Protein AF-A0AAE0QS68-F1 (afdb_monomer_lite)

Secondary structure (DSSP, 8-state):
-HHHHHHHHHHHHHHHHHHHHHHHHHHHHHHHHHHHHHHHHHHHHHHHHHHHHHHHHS---S-S-HHHHHHHHHHHHHHHHHHHHHHHHHHHHHHHHS--STHHHHHHHHHHHHHHHHHHHHHHHHHHTHHHHHHHHHHHHHHHHHHHHTTS-SSSHHHHHHHHHHHHHHHHHHHHHHHHHHHHHHHHHHHHHHHHT-

Radius of gyration: 25.8 Å; chains: 1; bounding box: 70×29×84 Å

Organism: NCBI:txid175788

Structure (mmCIF, N/CA/C/O backbone):
data_AF-A0AAE0QS68-F1
#
_entry.id   AF-A0AAE0QS68-F1
#
loop_
_atom_site.group_PDB
_atom_site.id
_atom_site.type_symbol
_atom_site.label_atom_id
_atom_site.label_alt_id
_atom_site.label_comp_id
_atom_site.label_asym_id
_atom_site.label_entity_id
_atom_site.label_seq_id
_atom_site.pdbx_PDB_ins_code
_atom_site.Cartn_x
_atom_site.Cartn_y
_atom_site.Cartn_z
_atom_site.occupancy
_atom_site.B_iso_or_equiv
_atom_site.auth_seq_id
_atom_site.auth_comp_id
_atom_site.auth_asym_id
_atom_site.auth_atom_id
_atom_site.pdbx_PDB_model_num
ATOM 1 N N . MET A 1 1 ? -39.893 -8.303 49.101 1.00 53.44 1 MET A N 1
ATOM 2 C CA . MET A 1 1 ? -40.057 -7.449 47.901 1.00 53.44 1 MET A CA 1
ATOM 3 C C . MET A 1 1 ? -38.966 -6.387 47.754 1.00 53.44 1 MET A C 1
ATOM 5 O O . MET A 1 1 ? -38.268 -6.449 46.762 1.00 53.44 1 MET A O 1
ATOM 9 N N . ARG A 1 2 ? -38.732 -5.448 48.690 1.00 53.72 2 ARG A N 1
ATOM 10 C CA . ARG A 1 2 ? -37.699 -4.389 48.508 1.00 53.72 2 ARG A CA 1
ATOM 11 C C . ARG A 1 2 ? -36.238 -4.895 48.447 1.00 53.72 2 ARG A C 1
ATOM 13 O O . ARG A 1 2 ? -35.428 -4.285 47.765 1.00 53.72 2 ARG A O 1
ATOM 20 N N . PHE A 1 3 ? -35.930 -6.023 49.094 1.00 50.00 3 PHE A N 1
ATOM 21 C CA . PHE A 1 3 ? -34.602 -6.661 49.048 1.00 50.00 3 PHE A CA 1
ATOM 22 C C . PHE A 1 3 ? -34.268 -7.312 47.691 1.00 50.00 3 PHE A C 1
ATOM 24 O O . PHE A 1 3 ? -33.126 -7.246 47.253 1.00 50.00 3 PHE A O 1
ATOM 31 N N . GLU A 1 4 ? -35.262 -7.880 46.997 1.00 51.59 4 GLU A N 1
ATOM 32 C CA . GLU A 1 4 ? -35.089 -8.455 45.650 1.00 51.59 4 GLU A CA 1
ATOM 33 C C . GLU A 1 4 ? -34.729 -7.385 44.614 1.00 51.59 4 GLU A C 1
ATOM 35 O O . GLU A 1 4 ? -33.859 -7.603 43.778 1.00 51.59 4 GLU A O 1
ATOM 40 N N . TRP A 1 5 ? -35.345 -6.202 44.705 1.00 45.91 5 TRP A N 1
ATOM 41 C CA . TRP A 1 5 ? -35.051 -5.082 43.807 1.00 45.91 5 TRP A CA 1
ATOM 42 C C . TRP A 1 5 ? -33.633 -4.536 43.983 1.00 45.91 5 TRP A C 1
ATOM 44 O O . TRP A 1 5 ? -32.992 -4.223 42.989 1.00 45.91 5 TRP A O 1
ATOM 54 N N . TYR A 1 6 ? -33.123 -4.472 45.217 1.00 41.75 6 TYR A N 1
ATOM 55 C CA . TYR A 1 6 ? -31.752 -4.023 45.475 1.00 41.75 6 TYR A CA 1
ATOM 56 C C . TYR A 1 6 ? -30.732 -5.001 44.875 1.00 41.75 6 TYR A C 1
ATOM 58 O O . TYR A 1 6 ? -29.820 -4.582 44.178 1.00 41.75 6 TYR A O 1
ATOM 66 N N . PHE A 1 7 ? -30.951 -6.308 45.056 1.00 52.72 7 PHE A N 1
ATOM 67 C CA . PHE A 1 7 ? -30.079 -7.365 44.531 1.00 52.72 7 PHE A CA 1
ATOM 68 C C . PHE A 1 7 ? -30.091 -7.450 42.989 1.00 52.72 7 PHE A C 1
ATOM 70 O O . PHE A 1 7 ? -29.058 -7.685 42.359 1.00 52.72 7 PHE A O 1
ATOM 77 N N . ILE A 1 8 ? -31.246 -7.215 42.356 1.00 59.56 8 ILE A N 1
ATOM 78 C CA . ILE A 1 8 ? -31.374 -7.136 40.889 1.00 59.56 8 ILE A CA 1
ATOM 79 C C . ILE A 1 8 ? -30.645 -5.908 40.324 1.00 59.56 8 ILE A C 1
ATOM 81 O O . ILE A 1 8 ? -30.087 -5.988 39.232 1.00 59.56 8 ILE A O 1
ATOM 85 N N . ASP A 1 9 ? -30.633 -4.787 41.047 1.00 59.75 9 ASP A N 1
ATOM 86 C CA . ASP A 1 9 ? -29.947 -3.563 40.619 1.00 59.75 9 ASP A CA 1
ATOM 87 C C . ASP A 1 9 ? -28.420 -3.717 40.716 1.00 59.75 9 ASP A C 1
ATOM 89 O O . ASP A 1 9 ? -27.713 -3.467 39.739 1.00 59.75 9 ASP A O 1
ATOM 93 N N . THR A 1 10 ? -27.920 -4.282 41.826 1.00 59.78 10 THR A N 1
ATOM 94 C CA . THR A 1 10 ? -26.480 -4.540 42.022 1.00 59.78 10 THR A CA 1
ATOM 95 C C . THR A 1 10 ? -25.932 -5.512 40.973 1.00 59.78 10 THR A C 1
ATOM 97 O O . THR A 1 10 ? -24.908 -5.246 40.355 1.00 59.78 10 THR A O 1
ATOM 100 N N . THR A 1 11 ? -26.664 -6.591 40.669 1.00 61.84 11 THR A N 1
ATOM 101 C CA . THR A 1 11 ? -26.266 -7.559 39.624 1.00 61.84 11 THR A CA 1
ATOM 102 C C . THR A 1 11 ? -26.364 -7.003 38.198 1.00 61.84 11 THR A C 1
ATOM 104 O O . THR A 1 11 ? -25.727 -7.526 37.278 1.00 61.84 11 THR A O 1
ATOM 107 N N . LYS A 1 12 ? -27.151 -5.943 37.971 1.00 57.41 12 LYS A N 1
ATOM 108 C CA . LYS A 1 12 ? -27.206 -5.228 36.686 1.00 57.41 12 LYS A CA 1
ATOM 109 C C . LYS A 1 12 ? -26.020 -4.287 36.508 1.00 57.41 12 LYS A C 1
ATOM 111 O O . LYS A 1 12 ? -25.494 -4.218 35.399 1.00 57.41 12 LYS A O 1
ATOM 116 N N . GLU A 1 13 ? -25.620 -3.576 37.560 1.00 60.44 13 GLU A N 1
ATOM 117 C CA . GLU A 1 13 ? -24.428 -2.720 37.542 1.00 60.44 13 GLU A CA 1
ATOM 118 C C . GLU A 1 13 ? -23.144 -3.539 37.418 1.00 60.44 13 GLU A C 1
ATOM 120 O O . GLU A 1 13 ? -22.295 -3.206 36.598 1.00 60.44 13 GLU A O 1
ATOM 125 N N . GLU A 1 14 ? -23.037 -4.659 38.132 1.00 59.94 14 GLU A N 1
ATOM 126 C CA . GLU A 1 14 ? -21.859 -5.534 38.103 1.00 59.94 14 GLU A CA 1
ATOM 127 C C . GLU A 1 14 ? -21.675 -6.195 36.724 1.00 59.94 14 GLU A C 1
ATOM 129 O O . GLU A 1 14 ? -20.578 -6.181 36.172 1.00 59.94 14 GLU A O 1
ATOM 134 N N . ARG A 1 15 ? -22.767 -6.638 36.075 1.00 56.44 15 ARG A N 1
ATOM 135 C CA . ARG A 1 15 ? -22.719 -7.113 34.676 1.00 56.44 15 ARG A CA 1
ATOM 136 C C . ARG A 1 15 ? -22.404 -6.017 33.659 1.00 56.44 15 ARG A C 1
ATOM 138 O O . ARG A 1 15 ? -21.799 -6.320 32.634 1.00 56.44 15 ARG A O 1
ATOM 145 N N . ARG A 1 16 ? -22.820 -4.770 33.907 1.00 57.75 16 ARG A N 1
ATOM 146 C CA . ARG A 1 16 ? -22.491 -3.629 33.039 1.00 57.75 16 ARG A CA 1
ATOM 147 C C . ARG A 1 16 ? -21.012 -3.253 33.181 1.00 57.75 16 ARG A C 1
ATOM 149 O O . ARG A 1 16 ? -20.350 -3.071 32.171 1.00 57.75 16 ARG A O 1
ATOM 156 N N . ALA A 1 17 ? -20.475 -3.256 34.399 1.00 56.19 17 ALA A N 1
ATOM 157 C CA . ALA A 1 17 ? -19.055 -3.030 34.663 1.00 56.19 17 ALA A CA 1
ATOM 158 C C . ALA A 1 17 ? -18.161 -4.145 34.091 1.00 56.19 17 ALA A C 1
ATOM 160 O O . ALA A 1 17 ? -17.094 -3.858 33.556 1.00 56.19 17 ALA A O 1
ATOM 161 N N . GLU A 1 18 ? -18.600 -5.407 34.143 1.00 55.69 18 GLU A N 1
ATOM 162 C CA . GLU A 1 18 ? -17.881 -6.533 33.533 1.00 55.69 18 GLU A CA 1
ATOM 163 C C . GLU A 1 18 ? -17.912 -6.464 31.994 1.00 55.69 18 GLU A C 1
ATOM 165 O O . GLU A 1 18 ? -16.883 -6.681 31.352 1.00 55.69 18 GLU A O 1
ATOM 170 N N . SER A 1 19 ? -19.047 -6.074 31.388 1.00 53.75 19 SER A N 1
ATOM 171 C CA . SER A 1 19 ? -19.125 -5.836 29.938 1.00 53.75 19 SER A CA 1
ATOM 172 C C . SER A 1 19 ? -18.324 -4.615 29.488 1.00 53.75 19 SER A C 1
ATOM 174 O O . SER A 1 19 ? -17.712 -4.653 28.422 1.00 53.75 19 SER A O 1
ATOM 176 N N . ASP A 1 20 ? -18.291 -3.557 30.301 1.00 56.28 20 ASP A N 1
ATOM 177 C CA . ASP A 1 20 ? -17.542 -2.333 30.016 1.00 56.28 20 ASP A CA 1
ATOM 178 C C . ASP A 1 20 ? -16.030 -2.579 30.155 1.00 56.28 20 ASP A C 1
ATOM 180 O O . ASP A 1 20 ? -15.285 -2.253 29.235 1.00 56.28 20 ASP A O 1
ATOM 184 N N . MET A 1 21 ? -15.565 -3.277 31.202 1.00 56.22 21 MET A N 1
ATOM 185 C CA . MET A 1 21 ? -14.153 -3.678 31.336 1.00 56.22 21 MET A CA 1
ATOM 186 C C . MET A 1 21 ? -13.693 -4.616 30.215 1.00 56.22 21 MET A C 1
ATOM 188 O O . MET A 1 21 ? -12.588 -4.458 29.694 1.00 56.22 21 MET A O 1
ATOM 192 N N . ALA A 1 22 ? -14.514 -5.601 29.833 1.00 55.66 22 ALA A N 1
ATOM 193 C CA . ALA A 1 22 ? -14.180 -6.521 28.747 1.00 55.66 22 ALA A CA 1
ATOM 194 C C . ALA A 1 22 ? -14.118 -5.797 27.391 1.00 55.66 22 ALA A C 1
ATOM 196 O O . ALA A 1 22 ? -13.219 -6.055 26.588 1.00 55.66 22 ALA A O 1
ATOM 197 N N . SER A 1 23 ? -15.034 -4.852 27.159 1.00 57.31 23 SER A N 1
ATOM 198 C CA . SER A 1 23 ? -15.061 -4.005 25.965 1.00 57.31 23 SER A CA 1
ATOM 199 C C . SER A 1 23 ? -13.860 -3.055 25.912 1.00 57.31 23 SER A C 1
ATOM 201 O O . SER A 1 23 ? -13.187 -2.981 24.885 1.00 57.31 23 SER A O 1
ATOM 203 N N . GLU A 1 24 ? -13.505 -2.403 27.023 1.00 60.66 24 GLU A N 1
ATOM 204 C CA . GLU A 1 24 ? -12.342 -1.510 27.112 1.00 60.66 24 GLU A CA 1
ATOM 205 C C . GLU A 1 24 ? -11.011 -2.251 26.934 1.00 60.66 24 GLU A C 1
ATOM 207 O O . GLU A 1 24 ? -10.101 -1.740 26.271 1.00 60.66 24 GLU A O 1
ATOM 212 N N . CYS A 1 25 ? -10.902 -3.477 27.456 1.00 57.94 25 CYS A N 1
ATOM 213 C CA . CYS A 1 25 ? -9.724 -4.317 27.259 1.00 57.94 25 CYS A CA 1
ATOM 214 C C . CYS A 1 25 ? -9.593 -4.753 25.789 1.00 57.94 25 CYS A C 1
ATOM 216 O O . CYS A 1 25 ? -8.523 -4.614 25.194 1.00 57.94 25 CYS A O 1
ATOM 218 N N . CYS A 1 26 ? -10.692 -5.186 25.162 1.00 61.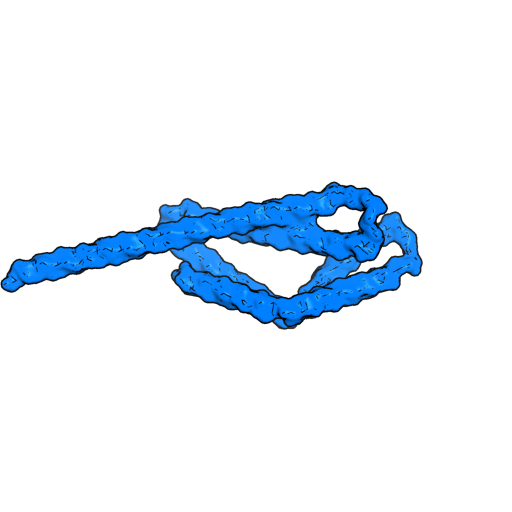38 26 CYS A N 1
ATOM 219 C CA . CYS A 1 26 ? -10.714 -5.603 23.756 1.00 61.38 26 CYS A CA 1
ATOM 220 C C . CYS A 1 26 ? -10.412 -4.434 22.793 1.00 61.38 26 CYS A C 1
ATOM 222 O O . CYS A 1 26 ? -9.614 -4.567 21.858 1.00 61.38 26 CYS A O 1
ATOM 224 N N . LEU A 1 27 ? -10.965 -3.249 23.068 1.00 63.47 27 LEU A N 1
ATOM 225 C CA . LEU A 1 27 ? -10.687 -2.015 22.326 1.00 63.47 27 LEU A CA 1
ATOM 226 C C . LEU A 1 27 ? -9.236 -1.546 22.487 1.00 63.47 27 LEU A C 1
ATOM 228 O O . LEU A 1 27 ? -8.634 -1.095 21.512 1.00 63.47 27 LEU A O 1
ATOM 232 N N . SER A 1 28 ? -8.653 -1.659 23.683 1.00 67.19 28 SER A N 1
ATOM 233 C CA . SER A 1 28 ? -7.245 -1.307 23.920 1.00 67.19 28 SER A CA 1
ATOM 234 C C . SER A 1 28 ? -6.280 -2.241 23.195 1.00 67.19 28 SER A C 1
ATOM 236 O O . SER A 1 28 ? -5.340 -1.767 22.554 1.00 67.19 28 SER A O 1
ATOM 238 N N . VAL A 1 29 ? -6.528 -3.554 23.231 1.00 70.44 29 VAL A N 1
ATOM 239 C CA . VAL A 1 29 ? -5.699 -4.543 22.522 1.00 70.44 29 VAL A CA 1
ATOM 240 C C . VAL A 1 29 ? -5.737 -4.294 21.014 1.00 70.44 29 VAL A C 1
ATOM 242 O O . VAL A 1 29 ? -4.689 -4.262 20.371 1.00 70.44 29 VAL A O 1
ATOM 245 N N . THR A 1 30 ? -6.920 -4.030 20.459 1.00 68.06 30 THR A N 1
ATOM 246 C CA . THR A 1 30 ? -7.100 -3.779 19.021 1.00 68.06 30 THR A CA 1
ATOM 247 C C . THR A 1 30 ? -6.382 -2.505 18.567 1.00 68.06 30 THR A C 1
ATOM 249 O O . THR A 1 30 ? -5.657 -2.523 17.570 1.00 68.06 30 THR A O 1
ATOM 252 N N . LYS A 1 31 ? -6.486 -1.410 19.336 1.00 68.25 31 LYS A N 1
ATOM 253 C CA . LYS A 1 31 ? -5.756 -0.155 19.072 1.00 68.25 31 LYS A CA 1
ATOM 254 C C . LYS A 1 31 ? -4.242 -0.351 19.094 1.00 68.25 31 LYS A C 1
ATOM 256 O O . LYS A 1 31 ? -3.544 0.157 18.218 1.00 68.25 31 LYS A O 1
ATOM 261 N N . TYR A 1 32 ? -3.737 -1.095 20.077 1.00 72.25 32 TYR A N 1
ATOM 262 C CA . TYR A 1 32 ? -2.307 -1.366 20.202 1.00 72.25 32 TYR A CA 1
ATOM 263 C C . TYR A 1 32 ? -1.792 -2.239 19.051 1.00 72.25 32 TYR A C 1
ATOM 265 O O . TYR A 1 32 ? -0.738 -1.959 18.482 1.00 72.25 32 TYR A O 1
ATOM 273 N N . PHE A 1 33 ? -2.564 -3.253 18.654 1.00 74.88 33 PHE A N 1
ATOM 274 C CA . PHE A 1 33 ? -2.226 -4.134 17.538 1.00 74.88 33 PHE A CA 1
ATOM 275 C C . PHE A 1 33 ? -2.186 -3.379 16.200 1.00 74.88 33 PHE A C 1
ATOM 277 O O . PHE A 1 33 ? -1.242 -3.540 15.430 1.00 74.88 33 PHE A O 1
ATOM 284 N N . LEU A 1 34 ? -3.152 -2.488 15.956 1.00 71.25 34 LEU A N 1
ATOM 285 C CA . LEU A 1 34 ? -3.176 -1.588 14.796 1.00 71.25 34 LEU A CA 1
ATOM 286 C C . LEU A 1 34 ? -1.990 -0.630 14.758 1.00 71.25 34 LEU A C 1
ATOM 288 O O . LEU A 1 34 ? -1.394 -0.427 13.701 1.00 71.25 34 LEU A O 1
ATOM 292 N N . PHE A 1 35 ? -1.646 -0.034 15.901 1.00 77.25 35 PHE A N 1
ATOM 293 C CA . PHE A 1 35 ? -0.485 0.843 16.003 1.00 77.25 35 PHE A CA 1
ATOM 294 C C . PHE A 1 35 ? 0.807 0.087 15.683 1.00 77.25 35 PHE A C 1
ATOM 296 O O . PHE A 1 35 ? 1.600 0.553 14.866 1.00 77.25 35 PHE A O 1
ATOM 303 N N . LEU A 1 36 ? 0.988 -1.103 16.264 1.00 81.62 36 LEU A N 1
ATOM 304 C CA . LEU A 1 36 ? 2.144 -1.962 16.016 1.00 81.62 36 LEU A CA 1
ATOM 305 C C . LEU A 1 36 ? 2.233 -2.380 14.542 1.00 81.62 36 LEU A C 1
ATOM 307 O O . LEU A 1 36 ? 3.297 -2.281 13.936 1.00 81.62 36 LEU A O 1
ATOM 311 N N . PHE A 1 37 ? 1.122 -2.813 13.948 1.00 78.62 37 PHE A N 1
ATOM 312 C CA . PHE A 1 37 ? 1.067 -3.223 12.547 1.00 78.62 37 PHE A CA 1
ATOM 313 C C . PHE A 1 37 ? 1.427 -2.056 11.621 1.00 78.62 37 PHE A C 1
ATOM 315 O O . PHE A 1 37 ? 2.344 -2.183 10.812 1.00 78.62 37 PHE A O 1
ATOM 322 N N . ASN A 1 38 ? 0.809 -0.883 11.802 1.00 81.88 38 ASN A N 1
ATOM 323 C CA . ASN A 1 38 ? 1.134 0.319 11.026 1.00 81.88 38 ASN A CA 1
ATOM 324 C C . ASN A 1 38 ? 2.593 0.771 11.208 1.00 81.88 38 ASN A C 1
ATOM 326 O O . ASN A 1 38 ? 3.215 1.217 10.244 1.00 81.88 38 ASN A O 1
ATOM 330 N N . LEU A 1 39 ? 3.167 0.615 12.407 1.00 85.69 39 LEU A N 1
ATOM 331 C CA . LEU A 1 39 ? 4.584 0.881 12.664 1.00 85.69 39 LEU A CA 1
ATOM 332 C C . LEU A 1 39 ? 5.490 -0.085 11.883 1.00 85.69 39 LEU A C 1
ATOM 334 O O . LEU A 1 39 ? 6.484 0.343 11.299 1.00 85.69 39 LEU A O 1
ATOM 338 N N . ILE A 1 40 ? 5.140 -1.373 11.823 1.00 89.44 40 ILE A N 1
ATOM 339 C CA . ILE A 1 40 ? 5.875 -2.368 11.030 1.00 89.44 40 ILE A CA 1
ATOM 340 C C . ILE A 1 40 ? 5.803 -2.024 9.536 1.00 89.44 40 ILE A C 1
ATOM 342 O O . ILE A 1 40 ? 6.839 -2.045 8.874 1.00 89.44 40 ILE A O 1
ATOM 346 N N . PHE A 1 41 ? 4.635 -1.641 9.003 1.00 86.38 41 PHE A N 1
ATOM 347 C CA . PHE A 1 41 ? 4.519 -1.187 7.606 1.00 86.38 41 PHE A CA 1
ATOM 348 C C . PHE A 1 41 ? 5.334 0.066 7.330 1.00 86.38 41 PHE A C 1
ATOM 350 O O . PHE A 1 41 ? 5.968 0.160 6.283 1.00 86.38 41 PHE A O 1
ATOM 357 N N . PHE A 1 42 ? 5.367 1.009 8.268 1.00 91.25 42 PHE A N 1
ATOM 358 C CA . PHE A 1 42 ? 6.200 2.197 8.149 1.00 91.25 42 PHE A CA 1
ATOM 359 C C . PHE A 1 42 ? 7.693 1.837 8.063 1.00 91.25 42 PHE A C 1
ATOM 361 O O . PHE A 1 42 ? 8.389 2.311 7.164 1.00 91.25 42 PHE A O 1
ATOM 368 N N . LEU A 1 43 ? 8.177 0.947 8.938 1.00 93.81 43 LEU A N 1
ATOM 369 C CA . LEU A 1 43 ? 9.563 0.464 8.913 1.00 93.81 43 LEU A CA 1
ATOM 370 C C . LEU A 1 43 ? 9.881 -0.328 7.638 1.00 93.81 43 LEU A C 1
ATOM 372 O O . LEU A 1 43 ? 10.943 -0.132 7.048 1.00 93.81 43 LEU A O 1
ATOM 376 N N . LEU A 1 44 ? 8.958 -1.178 7.179 1.00 93.38 44 LEU A N 1
ATOM 377 C CA . LEU A 1 44 ? 9.077 -1.890 5.904 1.00 93.38 44 LEU A CA 1
ATOM 378 C C . LEU A 1 44 ? 9.131 -0.917 4.724 1.00 93.38 44 LEU A C 1
ATOM 380 O O . LEU A 1 44 ? 9.981 -1.071 3.855 1.00 93.38 44 LEU A O 1
ATOM 384 N N . GLY A 1 45 ? 8.280 0.109 4.703 1.00 93.19 45 GLY A N 1
ATOM 385 C CA . GLY A 1 45 ? 8.297 1.156 3.683 1.00 93.19 45 GLY A CA 1
ATOM 386 C C . GLY A 1 45 ? 9.635 1.894 3.645 1.00 93.19 45 GLY A C 1
ATOM 387 O O . GLY A 1 45 ? 10.200 2.083 2.568 1.00 93.19 45 GLY A O 1
ATOM 388 N N . LEU A 1 46 ? 10.189 2.227 4.815 1.00 94.75 46 LEU A N 1
ATOM 389 C CA . LEU A 1 46 ? 11.504 2.858 4.936 1.00 94.75 46 LEU A CA 1
ATOM 390 C C . LEU A 1 46 ? 12.623 1.939 4.423 1.00 94.75 46 LEU A C 1
ATOM 392 O O . LEU A 1 46 ? 13.506 2.393 3.698 1.00 94.75 46 LEU A O 1
ATOM 396 N N . PHE A 1 47 ? 12.562 0.646 4.750 1.00 94.94 47 PHE A N 1
ATOM 397 C CA . PHE A 1 47 ? 13.510 -0.354 4.264 1.00 94.94 47 PHE A CA 1
ATOM 398 C C . PHE A 1 47 ? 13.430 -0.530 2.742 1.00 94.94 47 PHE A C 1
ATOM 400 O O . PHE A 1 47 ? 14.460 -0.496 2.076 1.00 94.94 47 PHE A O 1
ATOM 407 N N . LEU A 1 48 ? 12.227 -0.657 2.173 1.00 93.50 48 LEU A N 1
ATOM 408 C CA . LEU A 1 48 ? 12.017 -0.798 0.727 1.00 93.50 48 LEU A CA 1
ATOM 409 C C . LEU A 1 48 ? 12.472 0.444 -0.042 1.00 93.50 48 LEU A C 1
ATOM 411 O O . LEU A 1 48 ? 13.130 0.318 -1.072 1.00 93.50 48 LEU A O 1
ATOM 415 N N . LEU A 1 49 ? 12.168 1.639 0.470 1.00 93.12 49 LEU A N 1
ATOM 416 C CA . LEU A 1 49 ? 12.610 2.898 -0.123 1.00 93.12 49 LEU A CA 1
ATOM 417 C C . LEU A 1 49 ? 14.133 3.034 -0.034 1.00 93.12 49 LEU A C 1
ATOM 419 O O . LEU A 1 49 ? 14.775 3.349 -1.033 1.00 93.12 49 LEU A O 1
ATOM 423 N N . GLY A 1 50 ? 14.723 2.735 1.125 1.00 92.69 50 GLY A N 1
ATOM 424 C CA . GLY A 1 50 ? 16.171 2.738 1.320 1.00 92.69 50 GLY A CA 1
ATOM 425 C C . GLY A 1 50 ? 16.886 1.744 0.406 1.00 92.69 50 GLY A C 1
ATOM 426 O O . GLY A 1 50 ? 17.873 2.102 -0.230 1.00 92.69 50 GLY A O 1
ATOM 427 N N . PHE A 1 51 ? 16.359 0.527 0.269 1.00 90.00 51 PHE A N 1
ATOM 428 C CA . PHE A 1 51 ? 16.905 -0.500 -0.618 1.00 90.00 51 PHE A CA 1
ATOM 429 C C . PHE A 1 51 ? 16.732 -0.139 -2.101 1.00 90.00 51 PHE A C 1
ATOM 431 O O . PHE A 1 51 ? 17.659 -0.302 -2.891 1.00 90.00 51 PHE A O 1
ATOM 438 N N . GLY A 1 52 ? 15.582 0.421 -2.484 1.00 88.31 52 GLY A N 1
ATOM 439 C CA . GLY A 1 52 ? 15.336 0.914 -3.840 1.00 88.31 52 GLY A CA 1
ATOM 440 C C . GLY A 1 52 ? 16.273 2.062 -4.227 1.00 88.31 52 GLY A C 1
ATOM 441 O O . GLY A 1 52 ? 16.851 2.051 -5.315 1.00 88.31 52 GLY A O 1
ATOM 442 N N . LEU A 1 53 ? 16.497 3.017 -3.317 1.00 89.25 53 LEU A N 1
ATOM 443 C CA . LEU A 1 53 ? 17.488 4.078 -3.502 1.00 89.25 53 LEU A CA 1
ATOM 444 C C . LEU A 1 53 ? 18.913 3.522 -3.521 1.00 89.25 53 LEU A C 1
ATOM 446 O O . LEU A 1 53 ? 19.703 3.950 -4.354 1.00 89.25 53 LEU A O 1
ATOM 450 N N . TRP A 1 54 ? 19.241 2.548 -2.667 1.00 87.94 54 TRP A N 1
ATOM 451 C CA . TRP A 1 54 ? 20.550 1.894 -2.667 1.00 87.94 54 TRP A CA 1
ATOM 452 C C . TRP A 1 54 ? 20.860 1.259 -4.021 1.00 87.94 54 TRP A C 1
ATOM 454 O O . TRP A 1 54 ? 21.941 1.480 -4.551 1.00 87.94 54 TRP A O 1
ATOM 464 N N . ILE A 1 55 ? 19.911 0.539 -4.627 1.00 82.44 55 ILE A N 1
ATOM 465 C CA . ILE A 1 55 ? 20.086 -0.039 -5.970 1.00 82.44 55 ILE A CA 1
ATOM 466 C C . ILE A 1 55 ? 20.289 1.055 -7.025 1.00 82.44 55 ILE A C 1
ATOM 468 O O . ILE A 1 55 ? 21.063 0.867 -7.958 1.00 82.44 55 ILE A O 1
ATOM 472 N N . ARG A 1 56 ? 19.614 2.201 -6.882 1.00 75.56 56 ARG A N 1
ATOM 473 C CA . ARG A 1 56 ? 19.707 3.314 -7.835 1.00 75.56 56 ARG A CA 1
ATOM 474 C C . ARG A 1 56 ? 21.011 4.108 -7.717 1.00 75.56 56 ARG A C 1
ATOM 476 O O . ARG A 1 56 ? 21.521 4.568 -8.732 1.00 75.56 56 ARG A O 1
ATOM 483 N N . TYR A 1 57 ? 21.516 4.294 -6.499 1.00 75.25 57 TYR A N 1
ATOM 484 C CA . TYR A 1 57 ? 22.755 5.026 -6.210 1.00 75.25 57 TYR A CA 1
ATOM 485 C C . TYR A 1 57 ? 23.999 4.148 -6.225 1.00 75.25 57 TYR A C 1
ATOM 487 O O . TYR A 1 57 ?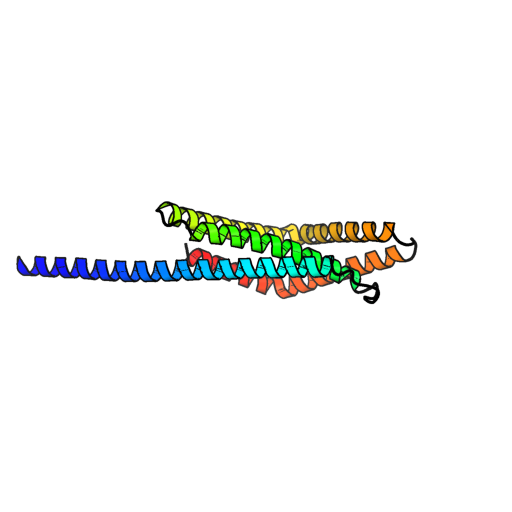 25.101 4.665 -6.396 1.00 75.25 57 TYR A O 1
ATOM 495 N N . SER A 1 58 ? 23.844 2.838 -6.033 1.00 76.25 58 SER A N 1
ATOM 496 C CA . SER A 1 58 ? 24.901 1.888 -6.325 1.00 76.25 58 SER A CA 1
ATOM 497 C C . SER A 1 58 ? 25.120 1.970 -7.824 1.00 76.25 58 SER A C 1
ATOM 499 O O . SER A 1 58 ? 24.366 1.395 -8.608 1.00 76.25 58 SER A O 1
ATOM 501 N N . GLU A 1 59 ? 26.127 2.751 -8.219 1.00 57.22 59 GLU A N 1
ATOM 502 C CA . GLU A 1 59 ? 26.693 2.678 -9.552 1.00 57.22 59 GLU A CA 1
ATOM 503 C C . GLU A 1 59 ? 27.043 1.213 -9.761 1.00 57.22 59 GLU A C 1
ATOM 505 O O . GLU A 1 59 ? 28.029 0.700 -9.228 1.00 57.22 59 GLU A O 1
ATOM 510 N N . THR A 1 60 ? 26.159 0.501 -10.452 1.00 54.94 60 THR A N 1
ATOM 511 C CA . THR A 1 60 ? 26.366 -0.882 -10.838 1.00 54.94 60 THR A CA 1
ATOM 512 C C . THR A 1 60 ? 27.415 -0.832 -11.928 1.00 54.94 60 THR A C 1
ATOM 514 O O . THR A 1 60 ? 27.140 -0.851 -13.125 1.00 54.94 60 THR A O 1
ATOM 517 N N . GLY A 1 61 ? 28.653 -0.692 -11.462 1.00 48.47 61 GLY A N 1
ATOM 518 C CA . GLY A 1 61 ? 29.855 -0.832 -12.232 1.00 48.47 61 GLY A CA 1
ATOM 519 C C . GLY A 1 61 ? 29.778 -2.144 -12.993 1.00 48.47 61 GLY A C 1
ATOM 520 O O . GLY A 1 61 ? 29.840 -3.231 -12.427 1.00 48.47 61 GLY A O 1
ATOM 521 N N . PHE A 1 62 ? 29.646 -1.996 -14.303 1.00 44.56 62 PHE A N 1
ATOM 522 C CA . PHE A 1 62 ? 30.403 -2.735 -15.301 1.00 44.56 62 PHE A CA 1
ATOM 523 C C . PHE A 1 62 ? 30.130 -4.239 -15.500 1.00 44.56 62 PHE A C 1
ATOM 525 O O . PHE A 1 62 ? 30.559 -4.757 -16.525 1.00 44.56 62 PHE A O 1
ATOM 532 N N . LEU A 1 63 ? 29.415 -4.955 -14.620 1.00 48.06 63 LEU A N 1
ATOM 533 C CA . LEU A 1 63 ? 29.306 -6.429 -14.705 1.00 48.06 63 LEU A CA 1
ATOM 534 C C . LEU A 1 63 ? 27.891 -7.003 -14.873 1.00 48.06 63 LEU A C 1
ATOM 536 O O . LEU A 1 63 ? 27.734 -8.221 -14.964 1.00 48.06 63 LEU A O 1
ATOM 540 N N . ILE A 1 64 ? 26.853 -6.171 -14.959 1.00 52.69 64 ILE A N 1
ATOM 541 C CA . ILE A 1 64 ? 25.513 -6.661 -15.298 1.00 52.69 64 ILE A CA 1
ATOM 542 C C . ILE A 1 64 ? 25.390 -6.632 -16.819 1.00 52.69 64 ILE A C 1
ATOM 544 O O . ILE A 1 64 ? 25.284 -5.568 -17.423 1.00 52.69 64 ILE A O 1
ATOM 548 N N . SER A 1 65 ? 25.439 -7.815 -17.437 1.00 52.12 65 SER A N 1
ATOM 549 C CA . SER A 1 65 ? 25.187 -7.992 -18.872 1.00 52.12 65 SER A CA 1
ATOM 550 C C . SER A 1 65 ? 23.955 -7.185 -19.294 1.00 52.12 65 SER A C 1
ATOM 552 O O . SER A 1 65 ? 22.944 -7.214 -18.590 1.00 52.12 65 SER A O 1
ATOM 554 N N . ALA A 1 66 ? 24.013 -6.503 -20.444 1.00 53.84 66 ALA A N 1
ATOM 555 C CA . ALA A 1 66 ? 22.962 -5.606 -20.956 1.00 53.84 66 ALA A CA 1
ATOM 556 C C . ALA A 1 66 ? 21.536 -6.206 -20.929 1.00 53.84 66 ALA A C 1
ATOM 558 O O . ALA A 1 66 ? 20.541 -5.486 -20.878 1.00 53.84 66 ALA A O 1
ATOM 559 N N . HIS A 1 67 ? 21.428 -7.536 -20.896 1.00 52.47 67 HIS A N 1
ATOM 560 C CA . HIS A 1 67 ? 20.167 -8.254 -20.783 1.00 52.47 67 HIS A CA 1
ATOM 561 C C . HIS A 1 67 ? 19.457 -8.107 -19.418 1.00 52.47 67 HIS A C 1
ATOM 563 O O . HIS A 1 67 ? 18.229 -8.144 -19.375 1.00 52.47 67 HIS A O 1
ATOM 569 N N . LEU A 1 68 ? 20.196 -7.908 -18.318 1.00 58.47 68 LEU A N 1
ATOM 570 C CA . LEU A 1 68 ? 19.662 -7.901 -16.945 1.00 58.47 68 LEU A CA 1
ATOM 571 C C . LEU A 1 68 ? 19.579 -6.496 -16.313 1.00 58.47 68 LEU A C 1
ATOM 573 O O . LEU A 1 68 ? 18.948 -6.326 -15.274 1.00 58.47 68 LEU A O 1
ATOM 577 N N . TYR A 1 69 ? 20.179 -5.481 -16.940 1.00 61.66 69 TYR A N 1
ATOM 578 C CA . TYR A 1 69 ? 20.204 -4.108 -16.419 1.00 61.66 69 TYR A CA 1
ATOM 579 C C . TYR A 1 69 ? 18.816 -3.442 -16.433 1.00 61.66 69 TYR A C 1
ATOM 581 O O . TYR A 1 69 ? 18.393 -2.816 -15.461 1.00 61.66 69 TYR A O 1
ATOM 589 N N . LEU A 1 70 ? 18.066 -3.644 -17.519 1.00 58.50 70 LEU A N 1
ATOM 590 C CA . LEU A 1 70 ? 16.714 -3.114 -17.702 1.00 58.50 70 LEU A CA 1
ATOM 591 C C . LEU A 1 70 ? 15.685 -3.656 -16.690 1.00 58.50 70 LEU A C 1
ATOM 593 O O . LEU A 1 70 ? 15.020 -2.838 -16.050 1.00 58.50 70 LEU A O 1
ATOM 597 N N . PRO A 1 71 ? 15.568 -4.981 -16.450 1.00 65.38 71 PRO A N 1
ATOM 598 C CA . PRO A 1 71 ? 14.654 -5.486 -15.425 1.00 65.38 71 PRO A CA 1
ATOM 599 C C . PRO A 1 71 ? 15.049 -5.055 -14.003 1.00 65.38 71 PRO A C 1
ATOM 601 O O . PRO A 1 71 ? 14.161 -4.806 -13.189 1.00 65.38 71 PRO A O 1
ATOM 604 N N . LEU A 1 72 ? 16.347 -4.894 -13.699 1.00 68.81 72 LEU A N 1
ATOM 605 C CA . LEU A 1 72 ? 16.796 -4.381 -12.396 1.00 68.81 72 LEU A CA 1
ATOM 606 C C . LEU A 1 72 ? 16.385 -2.921 -12.169 1.00 68.81 72 LEU A C 1
ATOM 608 O O . LEU A 1 72 ? 15.928 -2.571 -11.080 1.00 68.81 72 LEU A O 1
ATOM 612 N N . SER A 1 73 ? 16.528 -2.074 -13.190 1.00 69.44 73 SER A N 1
ATOM 613 C CA . SER A 1 73 ? 16.140 -0.662 -13.114 1.00 69.44 73 SER A CA 1
ATOM 614 C C . SER A 1 73 ? 14.639 -0.509 -12.858 1.00 69.44 73 SER A C 1
ATOM 616 O O . SER A 1 73 ? 14.236 0.221 -11.949 1.00 69.44 73 SER A O 1
ATOM 618 N N . LEU A 1 74 ? 13.811 -1.286 -13.563 1.00 71.56 74 LEU A N 1
ATOM 619 C CA . LEU A 1 74 ? 12.363 -1.325 -13.340 1.00 71.56 74 LEU A CA 1
ATOM 620 C C . LEU A 1 74 ? 12.013 -1.808 -11.935 1.00 71.56 74 LEU A C 1
ATOM 622 O O . LEU A 1 74 ? 11.196 -1.188 -11.257 1.00 71.56 74 LEU A O 1
ATOM 626 N N . PHE A 1 75 ? 12.671 -2.866 -11.461 1.00 75.62 75 PHE A N 1
ATOM 627 C CA . PHE A 1 75 ? 12.458 -3.374 -10.110 1.00 75.62 75 PHE A CA 1
ATOM 628 C C . PHE A 1 75 ? 12.827 -2.335 -9.040 1.00 75.62 75 PHE A C 1
ATOM 630 O O . PHE A 1 75 ? 12.081 -2.152 -8.080 1.00 75.62 75 PHE A O 1
ATOM 637 N N . SER A 1 76 ? 13.923 -1.592 -9.235 1.00 83.12 76 SER A N 1
ATOM 638 C CA . SER A 1 76 ? 14.317 -0.494 -8.342 1.00 83.12 76 SER A CA 1
ATOM 639 C C . SER A 1 76 ? 13.270 0.622 -8.302 1.00 83.12 76 SER A C 1
ATOM 641 O O . SER A 1 76 ? 12.948 1.139 -7.235 1.00 83.12 76 SER A O 1
ATOM 643 N N . TYR A 1 77 ? 12.680 0.958 -9.452 1.00 81.62 77 TYR A N 1
ATOM 644 C CA . TYR A 1 77 ? 11.685 2.018 -9.553 1.00 81.62 77 TYR A CA 1
ATOM 645 C C . TYR A 1 77 ? 10.370 1.612 -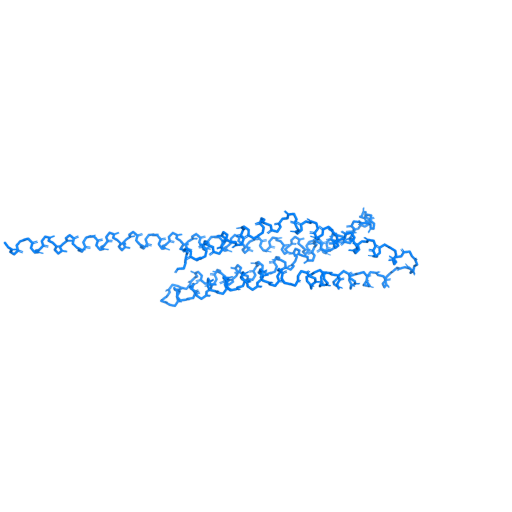8.882 1.00 81.62 77 TYR A C 1
ATOM 647 O O . TYR A 1 77 ? 9.800 2.387 -8.114 1.00 81.62 77 TYR A O 1
ATOM 655 N N . LEU A 1 78 ? 9.943 0.362 -9.089 1.00 84.25 78 LEU A N 1
ATOM 656 C CA . LEU A 1 78 ? 8.792 -0.219 -8.403 1.00 84.25 78 LEU A CA 1
ATOM 657 C C . LEU A 1 78 ? 8.998 -0.255 -6.885 1.00 84.25 78 LEU A C 1
ATOM 659 O O . LEU A 1 78 ? 8.100 0.170 -6.165 1.00 84.25 78 LEU A O 1
ATOM 663 N N . LEU A 1 79 ? 10.179 -0.664 -6.406 1.00 87.88 79 LEU A N 1
ATOM 664 C CA . LEU A 1 79 ? 10.539 -0.647 -4.981 1.00 87.88 79 LEU A CA 1
ATOM 665 C C . LEU A 1 79 ? 10.453 0.756 -4.372 1.00 87.88 79 LEU A C 1
ATOM 667 O O . LEU A 1 79 ? 9.908 0.919 -3.279 1.00 87.88 79 LEU A O 1
ATOM 671 N N . VAL A 1 80 ? 10.964 1.772 -5.074 1.00 89.88 80 VAL A N 1
ATOM 672 C CA . VAL A 1 80 ? 10.917 3.167 -4.611 1.00 89.88 80 VAL A CA 1
ATOM 673 C C . VAL A 1 80 ? 9.478 3.678 -4.563 1.00 89.88 80 VAL A C 1
ATOM 675 O O . VAL A 1 80 ? 9.089 4.268 -3.553 1.00 89.88 80 VAL A O 1
ATOM 678 N N . ILE A 1 81 ? 8.666 3.429 -5.597 1.00 87.69 81 ILE A N 1
ATOM 679 C CA . ILE A 1 81 ? 7.255 3.847 -5.611 1.00 87.69 81 ILE A CA 1
ATOM 680 C C . ILE A 1 81 ? 6.478 3.138 -4.503 1.00 87.69 81 ILE A C 1
ATOM 682 O O . ILE A 1 81 ? 5.848 3.800 -3.678 1.00 87.69 81 ILE A O 1
ATOM 686 N N . SER A 1 82 ? 6.539 1.804 -4.448 1.00 88.25 82 SER A N 1
ATOM 687 C CA . SER A 1 82 ? 5.801 1.027 -3.451 1.00 88.25 82 SER A CA 1
ATOM 688 C C . SER A 1 82 ? 6.251 1.365 -2.033 1.00 88.25 82 SER A C 1
ATOM 690 O O . SER A 1 82 ? 5.416 1.501 -1.142 1.00 88.25 82 SER A O 1
ATOM 692 N N . GLY A 1 83 ? 7.558 1.553 -1.819 1.00 91.44 83 GLY A N 1
ATOM 693 C CA . GLY A 1 83 ? 8.126 1.959 -0.535 1.00 91.44 83 GLY A CA 1
ATOM 694 C C . GLY A 1 83 ? 7.643 3.342 -0.103 1.00 91.44 83 GLY A C 1
ATOM 695 O O . GLY A 1 83 ? 7.211 3.505 1.035 1.00 91.44 83 GLY A O 1
ATOM 696 N N . SER A 1 84 ? 7.616 4.310 -1.025 1.00 92.56 84 SER A N 1
ATOM 697 C CA . SER A 1 84 ? 7.115 5.669 -0.762 1.00 92.56 84 SER A CA 1
ATOM 698 C C . SER A 1 84 ? 5.638 5.667 -0.370 1.00 92.56 84 SER A C 1
ATOM 700 O O . SER A 1 84 ? 5.263 6.280 0.627 1.00 92.56 84 SER A O 1
ATOM 702 N N . VAL A 1 85 ? 4.799 4.937 -1.111 1.00 89.38 85 VAL A N 1
ATOM 703 C CA . VAL A 1 85 ? 3.363 4.818 -0.812 1.00 89.38 85 VAL A CA 1
ATOM 704 C C . VAL A 1 85 ? 3.144 4.138 0.541 1.00 89.38 85 VAL A C 1
ATOM 706 O O . VAL A 1 85 ? 2.400 4.655 1.370 1.00 89.38 85 VAL A O 1
ATOM 709 N N . THR A 1 86 ? 3.834 3.024 0.802 1.00 89.25 86 THR A N 1
ATOM 710 C CA . THR A 1 86 ? 3.718 2.281 2.070 1.00 89.25 86 THR A CA 1
ATOM 711 C C . THR A 1 86 ? 4.168 3.127 3.264 1.00 89.25 86 THR A C 1
ATOM 713 O O . THR A 1 86 ? 3.528 3.111 4.313 1.00 89.25 86 THR A O 1
ATOM 716 N N . LEU A 1 87 ? 5.226 3.925 3.097 1.00 91.62 87 LEU A N 1
ATOM 717 C CA . LEU A 1 87 ? 5.728 4.839 4.120 1.00 91.62 87 LEU A CA 1
ATOM 718 C C . LEU A 1 87 ? 4.735 5.968 4.427 1.00 91.62 87 LEU A C 1
ATOM 720 O O . LEU A 1 87 ? 4.487 6.256 5.597 1.00 91.62 87 LEU A O 1
ATOM 724 N N . LEU A 1 88 ? 4.127 6.574 3.402 1.00 87.12 88 LEU A N 1
ATOM 725 C CA . LEU A 1 88 ? 3.091 7.596 3.587 1.00 87.12 88 LEU A CA 1
ATOM 726 C C . LEU A 1 88 ? 1.861 7.023 4.300 1.00 87.12 88 LEU A C 1
ATOM 728 O O . LEU A 1 88 ? 1.378 7.624 5.259 1.00 87.12 88 LEU A O 1
ATOM 732 N N . LEU A 1 89 ? 1.386 5.847 3.882 1.00 83.94 89 LEU A N 1
ATOM 733 C CA . LEU A 1 89 ? 0.259 5.166 4.527 1.00 83.94 89 LEU A CA 1
ATOM 734 C C . LEU A 1 89 ? 0.567 4.821 5.993 1.00 83.94 89 LEU A C 1
ATOM 736 O O . LEU A 1 89 ? -0.259 5.083 6.865 1.00 83.94 89 LEU A O 1
ATOM 740 N N . GLY A 1 90 ? 1.773 4.323 6.288 1.00 84.31 90 GLY A N 1
ATOM 741 C CA . GLY A 1 90 ? 2.220 4.044 7.656 1.00 84.31 90 GLY A CA 1
ATOM 742 C C . GLY A 1 90 ? 2.333 5.302 8.527 1.00 84.31 90 GLY A C 1
ATOM 743 O O . GLY A 1 90 ? 1.975 5.275 9.707 1.00 84.31 90 GLY A O 1
ATOM 744 N N . PHE A 1 91 ? 2.757 6.432 7.953 1.00 81.25 91 PHE A N 1
ATOM 745 C CA . PHE A 1 91 ? 2.815 7.723 8.646 1.00 81.25 91 PHE A CA 1
ATOM 746 C C . PHE A 1 91 ? 1.416 8.262 8.981 1.00 81.25 91 PHE A C 1
ATOM 748 O O . PHE A 1 91 ? 1.152 8.648 10.119 1.00 81.25 91 PHE A O 1
ATOM 755 N N . PHE A 1 92 ? 0.477 8.223 8.030 1.00 78.88 92 PHE A N 1
ATOM 756 C CA . PHE A 1 92 ? -0.916 8.599 8.298 1.00 78.88 92 PHE A CA 1
ATOM 757 C C . PHE A 1 92 ? -1.592 7.649 9.300 1.00 78.88 92 PHE A C 1
ATOM 759 O O . PHE A 1 92 ? -2.318 8.111 10.183 1.00 78.88 92 PHE A O 1
ATOM 766 N N . GLY A 1 93 ? -1.304 6.345 9.229 1.00 75.00 93 GLY A N 1
ATOM 767 C CA . GLY A 1 93 ? -1.811 5.346 10.174 1.00 75.00 93 GLY A CA 1
ATOM 768 C C . GLY A 1 93 ? -1.309 5.556 11.606 1.00 75.00 93 GLY A C 1
ATOM 769 O O . GLY A 1 93 ? -2.082 5.456 12.558 1.00 75.00 93 GLY A O 1
ATOM 770 N N . SER A 1 94 ? -0.036 5.921 11.775 1.00 75.50 94 SER A N 1
ATOM 771 C CA . SER A 1 94 ? 0.545 6.214 13.093 1.00 75.50 94 SER A CA 1
ATOM 772 C C . SER A 1 94 ? 0.057 7.546 13.681 1.00 75.50 94 SER A C 1
ATOM 774 O O . SER A 1 94 ? -0.200 7.610 14.883 1.00 75.50 94 SER A O 1
ATOM 776 N N . ILE A 1 95 ? -0.193 8.578 12.862 1.00 73.44 95 ILE A N 1
ATOM 777 C CA . ILE A 1 95 ? -0.853 9.823 13.311 1.00 73.44 95 ILE A CA 1
ATOM 778 C C . ILE A 1 95 ? -2.286 9.553 13.797 1.00 73.44 95 ILE A C 1
ATOM 780 O O . ILE A 1 95 ? -2.711 10.126 14.803 1.00 73.44 95 ILE A O 1
ATOM 784 N N . GLY A 1 96 ? -3.023 8.671 13.116 1.00 67.62 96 GLY A N 1
ATOM 785 C CA . GLY A 1 96 ? -4.382 8.281 13.504 1.00 67.62 96 GLY A CA 1
ATOM 786 C C . GLY A 1 96 ? -4.456 7.569 14.859 1.00 67.62 96 GLY A C 1
ATOM 787 O O . GLY A 1 96 ? -5.443 7.716 15.577 1.00 67.62 96 GLY A O 1
ATOM 788 N N . ALA A 1 97 ? -3.396 6.855 15.244 1.00 65.62 97 ALA A N 1
ATOM 789 C CA . ALA A 1 97 ? -3.336 6.103 16.495 1.00 65.62 97 ALA A CA 1
ATOM 790 C C . ALA A 1 97 ? -3.038 6.962 17.742 1.00 65.62 97 ALA A C 1
ATOM 792 O O . ALA A 1 97 ? -3.380 6.554 18.848 1.00 65.62 97 ALA A O 1
ATOM 793 N N . LEU A 1 98 ? -2.418 8.140 17.591 1.00 57.28 98 LEU A N 1
ATOM 794 C CA . LEU A 1 98 ? -1.889 8.929 18.717 1.00 57.28 98 LEU A CA 1
ATOM 795 C C . LEU A 1 98 ? -2.892 9.891 19.382 1.00 57.28 98 LEU A C 1
ATOM 797 O O . LEU A 1 98 ? -2.594 10.431 20.446 1.00 57.28 98 LEU A O 1
ATOM 801 N N . LYS A 1 99 ? -4.059 10.171 18.787 1.00 54.03 99 LYS A N 1
ATOM 802 C CA . LYS A 1 99 ? -4.978 11.195 19.324 1.00 54.03 99 LYS A CA 1
ATOM 803 C C . LYS A 1 99 ? -6.056 10.616 20.228 1.00 54.03 99 LYS A C 1
ATOM 805 O O . LYS A 1 99 ? -7.134 10.316 19.755 1.00 54.03 99 LYS A O 1
ATOM 810 N N . GLU A 1 100 ? -5.830 10.590 21.533 1.00 52.88 100 GLU A N 1
ATOM 811 C CA . GLU A 1 100 ? -6.771 10.104 22.556 1.00 52.88 100 GLU A CA 1
ATOM 812 C C . GLU A 1 100 ? -7.889 11.128 22.895 1.00 52.88 100 GLU A C 1
ATOM 814 O O . GLU A 1 100 ? -7.915 11.757 23.947 1.00 52.88 100 GLU A O 1
ATOM 819 N N . VAL A 1 101 ? -8.821 11.362 21.966 1.00 55.00 101 VAL A N 1
ATOM 820 C CA . VAL A 1 101 ? -10.017 12.222 22.151 1.00 55.00 101 VAL A CA 1
ATOM 821 C C . VAL A 1 101 ? -11.226 11.587 21.450 1.00 55.00 101 VAL A C 1
ATOM 823 O O . VAL A 1 101 ? -11.036 10.746 20.590 1.00 55.00 101 VAL A O 1
ATOM 826 N N . LYS A 1 102 ? -12.485 11.977 21.712 1.00 59.00 102 LYS A N 1
ATOM 827 C CA . LYS A 1 102 ? -13.677 11.459 20.972 1.00 59.00 102 LYS A CA 1
ATOM 828 C C . LYS A 1 102 ? -13.566 11.561 19.436 1.00 59.00 102 LYS A C 1
ATOM 830 O O . LYS A 1 102 ? -14.207 10.808 18.712 1.00 59.00 102 LYS A O 1
ATOM 835 N N . CYS A 1 103 ? -12.705 12.451 18.946 1.00 55.69 103 CYS A N 1
ATOM 836 C CA . CYS A 1 103 ? -12.312 12.546 17.541 1.00 55.69 103 CYS A CA 1
ATOM 837 C C . CYS A 1 103 ? -11.536 11.307 17.030 1.00 55.69 103 CYS A C 1
ATOM 839 O O . CYS A 1 103 ? -11.548 11.040 15.837 1.00 55.69 103 CYS A O 1
ATOM 841 N N . MET A 1 104 ? -10.899 10.518 17.898 1.00 54.38 104 MET A N 1
ATOM 842 C CA . MET A 1 104 ? -10.102 9.330 17.565 1.00 54.38 104 MET A CA 1
ATOM 843 C C . MET A 1 104 ? -10.928 8.229 16.921 1.00 54.38 104 MET A C 1
ATOM 845 O O . MET A 1 104 ? -10.523 7.691 15.900 1.00 54.38 104 MET A O 1
ATOM 849 N N . LEU A 1 105 ? -12.091 7.912 17.501 1.00 61.06 105 LEU A N 1
ATOM 850 C CA . LEU A 1 105 ? -12.967 6.869 16.972 1.00 61.06 105 LEU A CA 1
ATOM 851 C C . LEU A 1 105 ? -13.504 7.284 15.597 1.00 61.06 105 LEU A C 1
ATOM 853 O O . LEU A 1 105 ? -13.509 6.489 14.665 1.00 61.06 105 LEU A O 1
ATOM 857 N N . ALA A 1 106 ? -13.852 8.566 15.450 1.00 66.44 106 ALA A N 1
ATOM 858 C CA . ALA A 1 106 ? -14.261 9.141 14.173 1.00 66.44 106 ALA A CA 1
ATOM 859 C C . ALA A 1 106 ? -13.121 9.134 13.139 1.00 66.44 106 ALA A C 1
ATOM 861 O O . ALA A 1 106 ? -13.332 8.748 11.997 1.00 66.44 106 ALA A O 1
ATOM 862 N N . THR A 1 107 ? -11.904 9.513 13.533 1.00 68.50 107 THR A N 1
ATOM 863 C CA . THR A 1 107 ? -10.727 9.530 12.646 1.00 68.50 107 THR A CA 1
ATOM 864 C C . THR A 1 107 ? -10.353 8.118 12.210 1.00 68.50 107 THR A C 1
ATOM 866 O O . THR A 1 107 ? -10.041 7.901 11.046 1.00 68.50 107 THR A O 1
ATOM 869 N N . TYR A 1 108 ? -10.436 7.155 13.122 1.00 69.12 108 TYR A N 1
ATOM 870 C CA . TYR A 1 108 ? -10.215 5.744 12.849 1.00 69.12 108 TYR A CA 1
ATOM 871 C C . TYR A 1 108 ? -11.243 5.185 11.856 1.00 69.12 108 TYR A C 1
ATOM 873 O O . TYR A 1 108 ? -10.862 4.577 10.860 1.00 69.12 108 TYR A O 1
ATOM 881 N N . PHE A 1 109 ? -12.528 5.485 12.054 1.00 73.94 109 PHE A N 1
ATOM 882 C CA . PHE A 1 109 ? -13.587 5.085 11.127 1.00 73.94 109 PHE A CA 1
ATOM 883 C C . PHE A 1 109 ? -13.410 5.725 9.741 1.00 73.94 109 PHE A C 1
ATOM 885 O O . PHE A 1 109 ? -13.546 5.053 8.719 1.00 73.94 109 PHE A O 1
ATOM 892 N N . ILE A 1 110 ? -13.041 7.011 9.684 1.00 80.06 110 ILE A N 1
ATOM 893 C CA . ILE A 1 110 ? -12.725 7.712 8.430 1.00 80.06 110 ILE A CA 1
ATOM 894 C C . ILE A 1 110 ? -11.514 7.067 7.743 1.00 80.06 110 ILE A C 1
ATOM 896 O O . ILE A 1 110 ? -11.557 6.836 6.538 1.00 80.06 110 ILE A O 1
ATOM 900 N N . LEU A 1 111 ? -10.457 6.742 8.490 1.00 75.31 111 LEU A N 1
ATOM 901 C CA . LEU A 1 111 ? -9.254 6.109 7.954 1.00 75.31 111 LEU A CA 1
ATOM 902 C C . LEU A 1 111 ? -9.567 4.729 7.358 1.00 75.31 111 LEU A C 1
ATOM 904 O O . LEU A 1 111 ? -9.206 4.479 6.211 1.00 75.31 111 LEU A O 1
ATOM 908 N N . LEU A 1 112 ? -10.288 3.870 8.088 1.00 77.06 112 LEU A N 1
ATOM 909 C CA . LEU A 1 112 ? -10.735 2.569 7.580 1.00 77.06 112 LEU A CA 1
ATOM 910 C C . LEU A 1 112 ? -11.633 2.717 6.349 1.00 77.06 112 LEU A C 1
ATOM 912 O O . LEU A 1 112 ? -11.471 1.985 5.379 1.00 77.06 112 LEU A O 1
ATOM 916 N N . THR A 1 113 ? -12.529 3.708 6.341 1.00 81.38 113 THR A N 1
ATOM 917 C CA . THR A 1 113 ? -13.399 3.976 5.184 1.00 81.38 113 THR A CA 1
ATOM 918 C C . THR A 1 113 ? -12.581 4.350 3.950 1.00 81.38 113 THR A C 1
ATOM 920 O O . THR A 1 113 ? -12.860 3.880 2.849 1.00 81.38 113 THR A O 1
ATOM 923 N N . VAL A 1 114 ? -11.563 5.198 4.117 1.00 85.19 114 VAL A N 1
ATOM 924 C CA . VAL A 1 114 ? -10.684 5.622 3.020 1.00 85.19 114 VAL A CA 1
ATOM 925 C C . VAL A 1 114 ? -9.835 4.456 2.513 1.00 85.19 114 VAL A C 1
ATOM 927 O O . VAL A 1 114 ? -9.681 4.321 1.301 1.00 85.19 114 VAL A O 1
ATOM 930 N N . LEU A 1 115 ? -9.323 3.598 3.401 1.00 84.44 115 LEU A N 1
ATOM 931 C CA . LEU A 1 115 ? -8.568 2.399 3.019 1.00 84.44 115 LEU A CA 1
ATOM 932 C C . LEU A 1 115 ? -9.434 1.406 2.237 1.00 84.44 115 LEU A C 1
ATOM 934 O O . LEU A 1 115 ? -9.030 0.973 1.156 1.00 84.44 115 LEU A O 1
ATOM 938 N N . LEU A 1 116 ? -10.657 1.154 2.702 1.00 85.75 116 LEU A N 1
ATOM 939 C CA . LEU A 1 116 ? -11.608 0.281 2.022 1.00 85.75 116 LEU A CA 1
ATOM 940 C C . LEU A 1 116 ? -11.991 0.853 0.651 1.00 85.75 116 LEU A C 1
ATOM 942 O O . LEU A 1 116 ? -11.940 0.154 -0.359 1.00 85.75 116 LEU A O 1
ATOM 946 N N . ALA A 1 117 ? -12.289 2.153 0.569 1.00 89.12 117 ALA A N 1
ATOM 947 C CA . ALA A 1 117 ? -12.560 2.815 -0.706 1.00 89.12 117 ALA A CA 1
ATOM 948 C C . ALA A 1 117 ? -11.362 2.722 -1.667 1.00 89.12 117 ALA A C 1
ATOM 950 O O . ALA A 1 117 ? -11.545 2.421 -2.847 1.00 89.12 117 ALA A O 1
ATOM 951 N N . ALA A 1 118 ? -10.137 2.922 -1.174 1.00 87.31 118 ALA A N 1
ATOM 952 C CA . ALA A 1 118 ? -8.921 2.797 -1.971 1.00 87.31 118 ALA A CA 1
ATOM 953 C C . ALA A 1 118 ? -8.692 1.359 -2.466 1.00 87.31 118 ALA A C 1
ATOM 955 O O . ALA A 1 118 ? -8.314 1.183 -3.623 1.00 87.31 118 ALA A O 1
ATOM 956 N N . GLN A 1 119 ? -8.968 0.334 -1.650 1.00 86.88 119 GLN A N 1
ATOM 957 C CA . GLN A 1 119 ? -8.904 -1.071 -2.070 1.00 86.88 119 GLN A CA 1
ATOM 958 C C . GLN A 1 119 ? -9.914 -1.379 -3.176 1.00 86.88 119 GLN A C 1
ATOM 960 O O . GLN A 1 119 ? -9.548 -2.003 -4.175 1.00 86.88 119 GLN A O 1
ATOM 965 N N . ILE A 1 120 ? -11.161 -0.914 -3.048 1.00 90.31 120 ILE A N 1
ATOM 966 C CA . ILE A 1 120 ? -12.191 -1.127 -4.074 1.00 90.31 120 ILE A CA 1
ATOM 967 C C . ILE A 1 120 ? -11.820 -0.398 -5.369 1.00 90.31 120 ILE A C 1
ATOM 969 O O . ILE A 1 120 ? -11.798 -1.021 -6.430 1.00 90.31 120 ILE A O 1
ATOM 973 N N . ILE A 1 121 ? -11.464 0.889 -5.297 1.00 91.19 121 ILE A N 1
ATOM 974 C CA . ILE A 1 121 ? -11.062 1.681 -6.469 1.00 91.19 121 ILE A CA 1
ATOM 975 C C . ILE A 1 121 ? -9.827 1.063 -7.130 1.00 91.19 121 ILE A C 1
ATOM 977 O O . ILE A 1 121 ? -9.827 0.842 -8.339 1.00 91.19 121 ILE A O 1
ATOM 981 N N . GLY A 1 122 ? -8.798 0.731 -6.349 1.00 87.12 122 GLY A N 1
ATOM 982 C CA . GLY A 1 122 ? -7.570 0.114 -6.842 1.00 87.12 122 GLY A CA 1
ATOM 983 C C . GLY A 1 122 ? -7.825 -1.234 -7.512 1.00 87.12 122 GLY A C 1
ATOM 984 O O . GLY A 1 122 ? -7.313 -1.482 -8.600 1.00 87.12 122 GLY A O 1
ATOM 985 N N . THR A 1 123 ? -8.675 -2.076 -6.924 1.00 88.25 123 THR A N 1
ATOM 986 C CA . THR A 1 123 ? -9.035 -3.384 -7.493 1.00 88.25 123 THR A CA 1
ATOM 987 C C . THR A 1 123 ? -9.821 -3.239 -8.792 1.00 88.25 123 THR A C 1
ATOM 989 O O . THR A 1 123 ? -9.518 -3.918 -9.774 1.00 88.25 123 THR A O 1
ATOM 992 N N . VAL A 1 124 ? -10.801 -2.333 -8.835 1.00 89.88 124 VAL A N 1
ATOM 993 C CA . VAL A 1 124 ? -11.607 -2.074 -10.037 1.00 89.88 124 VAL A CA 1
ATOM 994 C C . VAL A 1 124 ? -10.751 -1.482 -11.157 1.00 89.88 124 VAL A C 1
ATOM 996 O O . VAL A 1 124 ? -10.886 -1.909 -12.305 1.00 89.88 124 VAL A O 1
ATOM 999 N N . LEU A 1 125 ? -9.845 -0.550 -10.845 1.00 87.94 125 LEU A N 1
ATOM 1000 C CA . LEU A 1 125 ? -8.896 0.009 -11.812 1.00 87.94 125 LEU A CA 1
ATOM 1001 C C . LEU A 1 125 ? -7.925 -1.057 -12.322 1.00 87.94 125 LEU A C 1
ATOM 1003 O O . LEU A 1 125 ? -7.762 -1.189 -13.531 1.00 87.94 125 LEU A O 1
ATOM 1007 N N . LEU A 1 126 ? -7.348 -1.873 -11.436 1.00 85.38 126 LEU A N 1
ATOM 1008 C CA . LEU A 1 126 ? -6.473 -2.983 -11.819 1.00 85.38 126 LEU A CA 1
ATOM 1009 C C . LEU A 1 126 ? -7.200 -3.971 -12.742 1.00 85.38 126 LEU A C 1
ATOM 1011 O O . LEU A 1 126 ? -6.599 -4.484 -13.679 1.00 85.38 126 LEU A O 1
ATOM 1015 N N . PHE A 1 127 ? -8.484 -4.244 -12.494 1.00 84.44 127 PHE A N 1
ATOM 1016 C CA . PHE A 1 127 ? -9.279 -5.174 -13.295 1.00 84.44 127 PHE A CA 1
ATOM 1017 C C . PHE A 1 127 ? -9.714 -4.586 -14.644 1.00 84.44 127 PHE A C 1
ATOM 1019 O O . PHE A 1 127 ? -9.576 -5.245 -15.670 1.00 84.44 127 PHE A O 1
ATOM 1026 N N . THR A 1 128 ? -10.210 -3.349 -14.654 1.00 86.12 128 THR A N 1
ATOM 1027 C CA . THR A 1 128 ? -10.772 -2.703 -15.854 1.00 86.12 128 THR A CA 1
ATOM 1028 C C . THR A 1 128 ? -9.679 -2.153 -16.763 1.00 86.12 128 THR A C 1
ATOM 1030 O O . THR A 1 128 ? -9.759 -2.250 -17.983 1.00 86.12 128 THR A O 1
ATOM 1033 N N . GLN A 1 129 ? -8.639 -1.573 -16.169 1.00 82.88 129 GLN A N 1
ATOM 1034 C CA . GLN A 1 129 ? -7.565 -0.874 -16.862 1.00 82.88 129 GLN A CA 1
ATOM 1035 C C . GLN A 1 129 ? -6.244 -1.653 -16.814 1.00 82.88 129 GLN A C 1
ATOM 1037 O O . GLN A 1 129 ? -5.170 -1.052 -16.768 1.00 82.88 129 GLN A O 1
ATOM 1042 N N . ARG A 1 130 ? -6.304 -2.993 -16.902 1.00 76.06 130 ARG A N 1
ATOM 1043 C CA . ARG A 1 130 ? -5.117 -3.864 -17.062 1.00 76.06 130 ARG A CA 1
ATOM 1044 C C . ARG A 1 130 ? -4.177 -3.330 -18.145 1.00 76.06 130 ARG A C 1
ATOM 1046 O O . ARG A 1 130 ? -2.975 -3.226 -17.936 1.00 76.06 130 ARG A O 1
ATOM 1053 N N . SER A 1 131 ? -4.751 -2.917 -19.276 1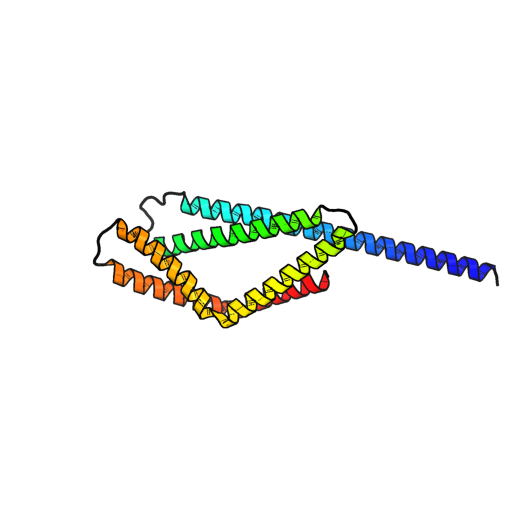.00 71.50 131 SER A N 1
ATOM 1054 C CA . SER A 1 131 ? -4.014 -2.361 -20.410 1.00 71.50 131 SER A CA 1
ATOM 1055 C C . SER A 1 131 ? -3.367 -1.009 -20.113 1.00 71.50 131 SER A C 1
ATOM 1057 O O . SER A 1 131 ? -2.311 -0.723 -20.658 1.00 71.50 131 SER A O 1
ATOM 1059 N N . VAL A 1 132 ? -3.967 -0.173 -19.259 1.00 74.69 132 VAL A N 1
ATOM 1060 C CA . VAL A 1 132 ? -3.382 1.125 -18.879 1.00 74.69 132 VAL A CA 1
ATOM 1061 C C . VAL A 1 132 ? -2.226 0.914 -17.915 1.00 74.69 132 VAL A C 1
ATOM 1063 O O . VAL A 1 132 ? -1.192 1.537 -18.098 1.00 74.69 132 VAL A O 1
ATOM 1066 N N . PHE A 1 133 ? -2.352 -0.005 -16.951 1.00 70.06 133 PHE A N 1
ATOM 1067 C CA . PHE A 1 133 ? -1.236 -0.383 -16.080 1.00 70.06 133 PHE A CA 1
ATOM 1068 C C . PHE A 1 133 ? -0.051 -0.911 -16.897 1.00 70.06 133 PHE A C 1
ATOM 1070 O O . PHE A 1 133 ? 1.081 -0.478 -16.696 1.00 70.06 133 PHE A O 1
ATOM 1077 N N . GLU A 1 134 ? -0.322 -1.783 -17.872 1.00 69.81 134 GLU A N 1
ATOM 1078 C CA . GLU A 1 134 ? 0.697 -2.258 -18.810 1.00 69.81 134 GLU A CA 1
ATOM 1079 C C . GLU A 1 134 ? 1.339 -1.109 -19.591 1.00 69.81 134 GLU A C 1
ATOM 1081 O O . GLU A 1 134 ? 2.558 -1.081 -19.699 1.00 69.81 134 GLU A O 1
ATOM 1086 N N . ASN A 1 135 ? 0.547 -0.154 -20.088 1.00 69.00 135 ASN A N 1
ATOM 1087 C CA . ASN A 1 135 ? 1.044 0.984 -20.863 1.00 69.00 135 ASN A CA 1
ATOM 1088 C C . ASN A 1 135 ? 1.824 2.000 -20.010 1.00 69.00 135 ASN A C 1
ATOM 1090 O O . ASN A 1 135 ? 2.808 2.549 -20.483 1.00 69.00 135 ASN A O 1
ATOM 1094 N N . SER A 1 136 ? 1.436 2.236 -18.754 1.00 69.38 136 SER A N 1
ATOM 1095 C CA . SER A 1 136 ? 2.166 3.133 -17.849 1.00 69.38 136 SER A CA 1
ATOM 1096 C C . SER A 1 136 ? 3.529 2.570 -17.461 1.00 69.38 136 SER A C 1
ATOM 1098 O O . SER A 1 136 ? 4.497 3.319 -17.363 1.00 69.38 136 SER A O 1
ATOM 1100 N N . VAL A 1 137 ? 3.629 1.249 -17.274 1.00 69.81 137 VAL A N 1
ATOM 1101 C CA . VAL A 1 137 ? 4.933 0.588 -17.128 1.00 69.81 137 VAL A CA 1
ATOM 1102 C C . VAL A 1 137 ? 5.729 0.733 -18.427 1.00 69.81 137 VAL A C 1
ATOM 1104 O O . VAL A 1 137 ? 6.917 1.035 -18.378 1.00 69.81 137 VAL A O 1
ATOM 1107 N N . ASP A 1 138 ? 5.069 0.588 -19.577 1.00 67.88 138 ASP A N 1
ATOM 1108 C CA . ASP A 1 138 ? 5.677 0.703 -20.904 1.00 67.88 138 ASP A CA 1
ATOM 1109 C C . ASP A 1 138 ? 6.281 2.090 -21.174 1.00 67.88 138 ASP A C 1
ATOM 1111 O O . ASP A 1 138 ? 7.409 2.178 -21.657 1.00 67.88 138 ASP A O 1
ATOM 1115 N N . ASP A 1 139 ? 5.573 3.168 -20.834 1.00 69.56 139 ASP A N 1
ATOM 1116 C CA . ASP A 1 139 ? 6.036 4.549 -21.020 1.00 69.56 139 ASP A CA 1
ATOM 1117 C C . ASP A 1 139 ? 7.262 4.855 -20.153 1.00 69.56 139 ASP A C 1
ATOM 1119 O O . ASP A 1 139 ? 8.254 5.403 -20.645 1.00 69.56 139 ASP A O 1
ATOM 1123 N N . HIS A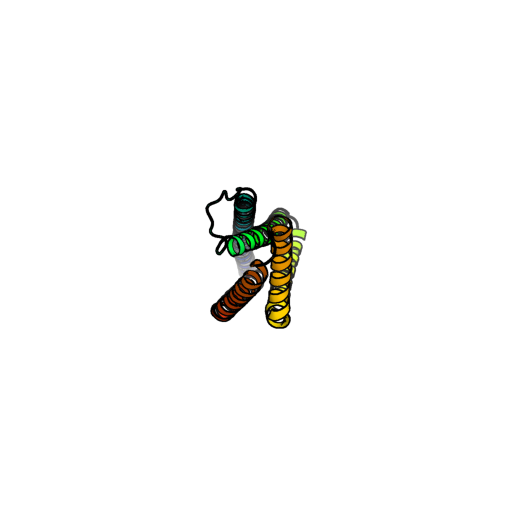 1 140 ? 7.252 4.410 -18.893 1.00 66.62 140 HIS A N 1
ATOM 1124 C CA . HIS A 1 140 ? 8.406 4.537 -17.998 1.00 66.62 140 HIS A CA 1
ATOM 1125 C C . HIS A 1 140 ? 9.620 3.759 -18.505 1.00 66.62 140 HIS A C 1
ATOM 1127 O O . HIS A 1 140 ? 10.751 4.233 -18.401 1.00 66.62 140 HIS A O 1
ATOM 1133 N N . VAL A 1 141 ? 9.403 2.578 -19.087 1.00 68.38 141 VAL A N 1
ATOM 1134 C CA . VAL A 1 141 ? 10.462 1.784 -19.725 1.00 68.38 141 VAL A CA 1
ATOM 1135 C C . VAL A 1 141 ? 11.041 2.537 -20.927 1.00 68.38 141 VAL A C 1
ATOM 1137 O O . VAL A 1 141 ? 12.262 2.625 -21.048 1.00 68.38 141 VAL A O 1
ATOM 1140 N N . VAL A 1 142 ? 10.196 3.119 -21.791 1.00 67.94 142 VAL A N 1
ATOM 1141 C CA . VAL A 1 142 ? 10.633 3.896 -22.973 1.00 67.94 142 VAL A CA 1
ATOM 1142 C C . VAL A 1 142 ? 11.505 5.068 -22.552 1.00 67.94 142 VAL A C 1
ATOM 1144 O O . VAL A 1 142 ? 12.536 5.328 -23.169 1.00 67.94 142 VAL A O 1
ATOM 1147 N N . GLU A 1 143 ? 11.090 5.795 -21.519 1.00 68.81 143 GLU A N 1
ATOM 1148 C CA . GLU A 1 143 ? 11.798 6.982 -21.053 1.00 68.81 143 GLU A CA 1
ATOM 1149 C C . GLU A 1 143 ? 13.174 6.629 -20.475 1.00 68.81 143 GLU A C 1
ATOM 1151 O O . GLU A 1 143 ? 14.170 7.285 -20.792 1.00 68.81 143 GLU A O 1
ATOM 1156 N N . LEU A 1 144 ? 13.258 5.545 -19.697 1.00 66.12 144 LEU A N 1
ATOM 1157 C CA . LEU A 1 144 ? 14.525 5.045 -19.161 1.00 66.12 144 LEU A CA 1
ATOM 1158 C C . LEU A 1 144 ? 15.481 4.595 -20.274 1.00 66.12 144 LEU A C 1
ATOM 1160 O O . LEU A 1 144 ? 16.678 4.875 -20.198 1.00 66.12 144 LEU A O 1
ATOM 1164 N N . ILE A 1 145 ? 14.958 3.952 -21.319 1.00 65.31 145 ILE A N 1
ATOM 1165 C CA . ILE A 1 145 ? 15.736 3.524 -22.487 1.00 65.31 145 ILE A CA 1
ATOM 1166 C C . ILE A 1 145 ? 16.240 4.729 -23.281 1.00 65.31 145 ILE A C 1
ATOM 1168 O O . ILE A 1 145 ? 17.437 4.816 -23.537 1.00 65.31 145 ILE A O 1
ATOM 1172 N N . LYS A 1 146 ? 15.378 5.703 -23.598 1.00 64.50 146 LYS A N 1
ATOM 1173 C CA . LYS A 1 146 ? 15.774 6.930 -24.316 1.00 64.50 146 LYS A CA 1
ATOM 1174 C C . LYS A 1 146 ? 16.837 7.729 -23.565 1.00 64.50 146 LYS A C 1
ATOM 1176 O O . LYS A 1 146 ? 17.749 8.290 -24.170 1.00 64.50 146 LYS A O 1
ATOM 1181 N N . SER A 1 147 ? 16.734 7.777 -22.237 1.00 64.94 147 SER A N 1
ATOM 1182 C CA . SER A 1 147 ? 17.738 8.418 -21.382 1.00 64.94 147 SER A CA 1
ATOM 1183 C C . SER A 1 147 ? 19.100 7.709 -21.459 1.00 64.94 147 SER A C 1
ATOM 1185 O O . SER A 1 147 ? 20.144 8.356 -21.384 1.00 64.94 147 SER A O 1
ATOM 1187 N N . TYR A 1 148 ? 19.098 6.391 -21.676 1.00 58.78 148 TYR A N 1
ATOM 1188 C CA . TYR A 1 148 ? 20.302 5.579 -21.849 1.00 58.78 148 TYR A CA 1
ATOM 1189 C C . TYR A 1 148 ? 20.874 5.652 -23.278 1.00 58.78 148 TYR A C 1
ATOM 1191 O O . TYR A 1 148 ? 22.086 5.778 -23.450 1.00 58.78 148 TYR A O 1
ATOM 1199 N N . GLU A 1 149 ? 20.015 5.640 -24.302 1.00 60.78 149 GLU A N 1
ATOM 1200 C CA . GLU A 1 149 ? 20.365 5.754 -25.729 1.00 60.78 149 GLU A CA 1
ATOM 1201 C C . GLU A 1 149 ? 21.097 7.064 -26.039 1.00 60.78 149 GLU A C 1
ATOM 1203 O O . GLU A 1 149 ? 22.069 7.080 -26.792 1.00 60.78 149 GLU A O 1
ATOM 1208 N N . LYS A 1 150 ? 20.718 8.160 -25.369 1.00 59.75 150 LYS A N 1
ATOM 1209 C CA . LYS A 1 150 ? 21.400 9.456 -25.496 1.00 59.75 150 LYS A CA 1
ATOM 1210 C C . LYS A 1 150 ? 22.911 9.383 -25.197 1.00 59.75 150 LYS A C 1
ATOM 1212 O O . LYS A 1 150 ? 23.638 10.289 -25.600 1.00 59.75 150 LYS A O 1
ATOM 1217 N N . ASN A 1 151 ? 23.381 8.322 -24.531 1.00 59.78 151 ASN A N 1
ATOM 1218 C CA . ASN A 1 151 ? 24.782 8.115 -24.173 1.00 59.78 151 ASN A CA 1
ATOM 1219 C C . ASN A 1 151 ? 25.537 7.042 -24.995 1.00 59.78 151 ASN A C 1
ATOM 1221 O O . ASN A 1 151 ? 26.751 6.984 -24.828 1.00 59.78 151 ASN A O 1
ATOM 1225 N N . ASN A 1 152 ? 24.918 6.214 -25.860 1.00 57.31 152 ASN A N 1
ATOM 1226 C CA . ASN A 1 152 ? 25.643 5.216 -26.684 1.00 57.31 152 ASN A CA 1
ATOM 1227 C C . ASN A 1 152 ? 24.908 4.789 -27.984 1.00 57.31 152 ASN A C 1
ATOM 1229 O O . ASN A 1 152 ? 23.686 4.774 -28.046 1.00 57.31 152 ASN A O 1
ATOM 1233 N N . THR A 1 153 ? 25.695 4.425 -29.007 1.00 58.25 153 THR A N 1
ATOM 1234 C CA . THR A 1 153 ? 25.411 4.294 -30.460 1.00 58.25 153 THR A CA 1
ATOM 1235 C C . THR A 1 153 ? 24.238 3.403 -30.928 1.00 58.25 153 THR A C 1
ATOM 1237 O O . THR A 1 153 ? 23.823 2.456 -30.274 1.00 58.25 153 THR A O 1
ATOM 1240 N N . SER A 1 154 ? 23.757 3.684 -32.150 1.00 62.44 154 SER A N 1
ATOM 1241 C CA . SER A 1 154 ? 22.334 3.744 -32.529 1.00 62.44 154 SER A CA 1
ATOM 1242 C C . SER A 1 154 ? 21.832 2.753 -33.603 1.00 62.44 154 SER A C 1
ATOM 1244 O O . SER A 1 154 ? 21.048 3.149 -34.457 1.00 62.44 154 SER A O 1
ATOM 1246 N N . HIS A 1 155 ? 22.249 1.481 -33.637 1.00 51.81 155 HIS A N 1
ATOM 1247 C CA . HIS A 1 155 ? 21.735 0.567 -34.691 1.00 51.81 155 HIS A CA 1
ATOM 1248 C C . HIS A 1 155 ? 21.396 -0.876 -34.280 1.00 51.81 155 HIS A C 1
ATOM 1250 O O . HIS A 1 155 ? 20.715 -1.563 -35.035 1.00 51.81 155 HIS A O 1
ATOM 1256 N N . PHE A 1 156 ? 21.800 -1.344 -33.095 1.00 54.19 156 PHE A N 1
ATOM 1257 C CA . PHE A 1 156 ? 21.426 -2.678 -32.585 1.00 54.19 156 PHE A CA 1
ATOM 1258 C C . PHE A 1 156 ? 20.360 -2.620 -31.470 1.00 54.19 156 PHE A C 1
ATOM 1260 O O . PHE A 1 156 ? 19.750 -3.635 -31.132 1.00 54.19 156 PHE A O 1
ATOM 1267 N N . GLN A 1 157 ? 20.102 -1.428 -30.922 1.00 59.03 157 GLN A N 1
ATOM 1268 C CA . GLN A 1 157 ? 19.264 -1.231 -29.737 1.00 59.03 157 GLN A CA 1
ATOM 1269 C C . GLN A 1 157 ? 17.772 -1.492 -29.986 1.00 59.03 157 GLN A C 1
ATOM 1271 O O . GLN A 1 157 ? 17.144 -2.169 -29.181 1.00 59.03 157 GLN A O 1
ATOM 1276 N N . GLU A 1 158 ? 17.217 -1.056 -31.120 1.00 62.72 158 GLU A N 1
ATOM 1277 C CA . GLU A 1 158 ? 15.766 -1.111 -31.384 1.00 62.72 158 GLU A CA 1
ATOM 1278 C C . GLU A 1 158 ? 15.199 -2.543 -31.296 1.00 62.72 158 GLU A C 1
ATOM 1280 O O . GLU A 1 158 ? 14.129 -2.791 -30.738 1.00 62.72 158 GLU A O 1
ATOM 1285 N N . SER A 1 159 ? 15.984 -3.525 -31.751 1.00 58.22 159 SER A N 1
ATOM 1286 C CA . SER A 1 159 ? 15.626 -4.946 -31.665 1.00 58.22 159 SER A CA 1
ATOM 1287 C C . SER A 1 159 ? 15.599 -5.451 -30.216 1.00 58.22 159 SER A C 1
ATOM 1289 O O . SER A 1 159 ? 14.735 -6.245 -29.845 1.00 58.22 159 SER A O 1
ATOM 1291 N N . ILE A 1 160 ? 16.545 -4.991 -29.389 1.00 63.59 160 ILE A N 1
ATOM 1292 C CA . ILE A 1 160 ? 16.656 -5.345 -27.967 1.00 63.59 160 ILE A CA 1
ATOM 1293 C C . ILE A 1 160 ? 15.507 -4.715 -27.170 1.00 63.59 160 ILE A C 1
ATOM 1295 O O . ILE A 1 160 ? 14.934 -5.379 -26.307 1.00 63.59 160 ILE A O 1
ATOM 1299 N N . GLU A 1 161 ? 15.119 -3.483 -27.497 1.00 66.19 161 GLU A N 1
ATOM 1300 C CA . GLU A 1 161 ? 14.027 -2.760 -26.841 1.00 66.19 161 GLU A CA 1
ATOM 1301 C C . GLU A 1 161 ? 12.681 -3.446 -27.046 1.00 66.19 161 GLU A C 1
ATOM 1303 O O . GLU A 1 161 ? 11.948 -3.680 -26.084 1.00 66.19 161 GLU A O 1
ATOM 1308 N N . ILE A 1 162 ? 12.363 -3.818 -28.289 1.00 68.00 162 ILE A N 1
ATOM 1309 C CA . ILE A 1 162 ? 11.114 -4.516 -28.613 1.00 68.00 162 ILE A CA 1
ATOM 1310 C C . ILE A 1 162 ? 11.087 -5.879 -27.916 1.00 68.00 162 ILE A C 1
ATOM 1312 O O . ILE A 1 162 ? 10.066 -6.257 -27.336 1.00 68.00 162 ILE A O 1
ATOM 1316 N N . LEU A 1 163 ? 12.211 -6.603 -27.908 1.00 66.94 163 LEU A N 1
ATOM 1317 C CA . LEU A 1 163 ? 12.306 -7.917 -27.276 1.00 66.94 163 LEU A CA 1
ATOM 1318 C C . LEU A 1 163 ? 12.155 -7.835 -25.748 1.00 66.94 163 LEU A C 1
ATOM 1320 O O . LEU A 1 163 ? 11.401 -8.610 -25.160 1.00 66.94 163 LEU A O 1
ATOM 1324 N N . GLN A 1 164 ? 12.823 -6.879 -25.095 1.00 67.81 164 GLN A N 1
ATOM 1325 C CA . GLN A 1 164 ? 12.739 -6.684 -23.644 1.00 67.81 164 GLN A CA 1
ATOM 1326 C C . GLN A 1 164 ? 11.371 -6.155 -23.213 1.00 67.81 164 GLN A C 1
ATOM 1328 O O . GLN A 1 164 ? 10.838 -6.624 -22.208 1.00 67.81 164 GLN A O 1
ATOM 1333 N N . ARG A 1 165 ? 10.758 -5.260 -23.996 1.00 68.88 165 ARG A N 1
ATOM 1334 C CA . ARG A 1 165 ? 9.389 -4.776 -23.774 1.00 68.88 165 ARG A CA 1
ATOM 1335 C C . ARG A 1 165 ? 8.380 -5.913 -23.845 1.00 68.88 165 ARG A C 1
ATOM 1337 O O . ARG A 1 165 ? 7.570 -6.093 -22.938 1.00 68.88 165 ARG A O 1
ATOM 1344 N N . THR A 1 166 ? 8.472 -6.717 -24.900 1.00 73.00 166 THR A N 1
ATOM 1345 C CA . THR A 1 166 ? 7.562 -7.843 -25.123 1.00 73.00 166 THR A CA 1
ATOM 1346 C C . THR A 1 166 ? 7.727 -8.890 -24.026 1.00 73.00 166 THR A C 1
ATOM 1348 O O . THR A 1 166 ? 6.731 -9.329 -23.455 1.00 73.00 166 THR A O 1
ATOM 1351 N N . ASN A 1 167 ? 8.965 -9.217 -23.642 1.00 73.12 167 ASN A N 1
ATOM 1352 C CA . ASN A 1 167 ? 9.228 -10.144 -22.541 1.00 73.12 167 ASN A CA 1
ATOM 1353 C C . ASN A 1 167 ? 8.751 -9.607 -21.188 1.00 73.12 167 ASN A C 1
ATOM 1355 O O . ASN A 1 167 ? 8.162 -10.364 -20.423 1.00 73.12 167 ASN A O 1
ATOM 1359 N N . CYS A 1 168 ? 8.961 -8.325 -20.882 1.00 71.81 168 CYS A N 1
ATOM 1360 C CA . CYS A 1 168 ? 8.511 -7.724 -19.626 1.00 71.81 168 CYS A CA 1
ATOM 1361 C C . CYS A 1 168 ? 6.981 -7.707 -19.539 1.00 71.81 168 CYS A C 1
ATOM 1363 O O . CYS A 1 168 ? 6.415 -8.186 -18.559 1.00 71.81 168 CYS A O 1
ATOM 1365 N N . LYS A 1 169 ? 6.306 -7.250 -20.598 1.00 74.50 169 LYS A N 1
ATOM 1366 C CA . LYS A 1 169 ? 4.843 -7.232 -20.681 1.00 74.50 169 LYS A CA 1
ATOM 1367 C C . LYS A 1 169 ? 4.256 -8.635 -20.572 1.00 74.50 169 LYS A C 1
ATOM 1369 O O . LYS A 1 169 ? 3.301 -8.840 -19.828 1.00 74.50 169 LYS A O 1
ATOM 1374 N N . GLN A 1 170 ? 4.853 -9.608 -21.258 1.00 78.75 170 GLN A N 1
ATOM 1375 C CA . GLN A 1 170 ? 4.419 -10.999 -21.188 1.00 78.75 170 GLN A CA 1
ATOM 1376 C C . GLN A 1 170 ? 4.665 -11.600 -19.801 1.00 78.75 170 GLN A C 1
ATOM 1378 O O . GLN A 1 170 ? 3.812 -12.316 -19.291 1.00 78.75 170 GLN A O 1
ATOM 1383 N N . MET A 1 171 ? 5.795 -11.294 -19.164 1.00 74.12 171 MET A N 1
ATOM 1384 C CA . MET A 1 171 ? 6.117 -11.768 -17.820 1.00 74.12 171 MET A CA 1
ATOM 1385 C C . MET A 1 171 ? 5.186 -11.159 -16.768 1.00 74.12 171 MET A C 1
ATOM 1387 O O . MET A 1 171 ? 4.688 -11.891 -15.917 1.00 74.12 171 MET A O 1
ATOM 1391 N N . ILE A 1 172 ? 4.887 -9.858 -16.861 1.00 77.31 172 ILE A N 1
ATOM 1392 C CA . ILE A 1 172 ? 3.909 -9.185 -15.997 1.00 77.31 172 ILE A CA 1
ATOM 1393 C C . ILE A 1 172 ? 2.525 -9.785 -16.216 1.00 77.31 172 ILE A C 1
ATOM 1395 O O . ILE A 1 172 ? 1.901 -10.161 -15.233 1.00 77.31 172 ILE A O 1
ATOM 1399 N N . LYS A 1 173 ? 2.064 -9.945 -17.464 1.00 81.75 173 LYS A N 1
ATOM 1400 C CA . LYS A 1 173 ? 0.778 -10.600 -17.757 1.00 81.75 173 LYS A CA 1
ATOM 1401 C C . LYS A 1 173 ? 0.708 -12.005 -17.184 1.00 81.75 173 LYS A C 1
ATOM 1403 O O . LYS A 1 173 ? -0.214 -12.304 -16.442 1.00 81.75 173 LYS A O 1
ATOM 1408 N N . ASN A 1 174 ? 1.701 -12.841 -17.474 1.00 84.06 174 ASN A N 1
ATOM 1409 C CA . ASN A 1 174 ? 1.719 -14.230 -17.026 1.00 84.06 174 ASN A CA 1
ATOM 1410 C C . ASN A 1 174 ? 1.734 -14.330 -15.497 1.00 84.06 174 ASN A C 1
ATOM 1412 O O . ASN A 1 174 ? 1.017 -15.148 -14.929 1.00 84.06 174 ASN A O 1
ATOM 1416 N N . TRP A 1 175 ? 2.535 -13.500 -14.825 1.00 81.94 175 TRP A N 1
ATOM 1417 C CA . TRP A 1 175 ? 2.588 -13.471 -13.366 1.00 81.94 175 TRP A CA 1
ATOM 1418 C C . TRP A 1 175 ? 1.278 -12.949 -12.776 1.00 81.94 175 TRP A C 1
ATOM 1420 O O . TRP A 1 175 ? 0.742 -13.526 -11.832 1.00 81.94 175 TRP A O 1
ATOM 1430 N N . LEU A 1 176 ? 0.731 -11.887 -13.362 1.00 83.06 176 LEU A N 1
ATOM 1431 C CA . LEU A 1 176 ? -0.512 -11.276 -12.930 1.00 83.06 176 LEU A CA 1
ATOM 1432 C C . LEU A 1 176 ? -1.683 -12.238 -13.111 1.00 83.06 176 LEU A C 1
ATOM 1434 O O . LEU A 1 176 ? -2.412 -12.425 -12.154 1.00 83.06 176 LEU A O 1
ATOM 1438 N N . ASP A 1 177 ? -1.826 -12.908 -14.251 1.00 84.69 177 ASP A N 1
ATOM 1439 C CA . ASP A 1 177 ? -2.878 -13.903 -14.492 1.00 84.69 177 ASP A CA 1
ATOM 1440 C C . ASP A 1 177 ? -2.724 -15.141 -13.593 1.00 84.69 177 ASP A C 1
ATOM 1442 O O . ASP A 1 177 ? -3.719 -15.670 -13.098 1.00 84.69 177 ASP A O 1
ATOM 1446 N N . ALA A 1 178 ? -1.492 -15.579 -13.310 1.00 88.31 178 ALA A N 1
ATOM 1447 C CA . ALA A 1 178 ? -1.242 -16.698 -12.399 1.00 88.31 178 ALA A CA 1
ATOM 1448 C C . ALA A 1 178 ? -1.558 -16.357 -10.931 1.00 88.31 178 ALA A C 1
ATOM 1450 O O . ALA A 1 178 ? -2.033 -17.212 -10.181 1.00 88.31 178 ALA A O 1
ATOM 1451 N N . HIS A 1 179 ? -1.308 -15.114 -10.510 1.00 86.38 179 HIS A N 1
ATOM 1452 C CA . HIS A 1 179 ? -1.425 -14.688 -9.113 1.00 86.38 179 HIS A CA 1
ATOM 1453 C C . HIS A 1 179 ? -2.617 -13.757 -8.831 1.00 86.38 179 HIS A C 1
ATOM 1455 O O . HIS A 1 179 ? -2.847 -13.404 -7.674 1.00 86.38 179 HIS A O 1
ATOM 1461 N N . ILE A 1 180 ? -3.437 -13.412 -9.831 1.00 87.06 180 ILE A N 1
ATOM 1462 C CA . ILE A 1 180 ? -4.618 -12.538 -9.695 1.00 87.06 180 ILE A CA 1
ATOM 1463 C C . ILE A 1 180 ? -5.592 -13.052 -8.635 1.00 87.06 180 ILE A C 1
ATOM 1465 O O . ILE A 1 180 ? -6.124 -12.263 -7.861 1.00 87.06 180 ILE A O 1
ATOM 1469 N N . MET A 1 181 ? -5.782 -14.372 -8.558 1.00 87.12 181 MET A N 1
ATOM 1470 C CA . MET A 1 181 ? -6.671 -15.013 -7.586 1.00 87.12 181 MET A CA 1
ATOM 1471 C C . MET A 1 181 ? -6.146 -14.867 -6.155 1.00 87.12 181 MET A C 1
ATOM 1473 O O . MET A 1 181 ? -6.927 -14.654 -5.232 1.00 87.12 181 MET A O 1
ATOM 1477 N N . ILE A 1 182 ? -4.823 -14.929 -5.972 1.00 89.81 182 ILE A N 1
ATOM 1478 C CA . ILE A 1 182 ? -4.180 -14.730 -4.668 1.00 89.81 182 ILE A CA 1
ATOM 1479 C C . ILE A 1 182 ? -4.284 -13.261 -4.267 1.00 89.81 182 ILE A C 1
ATOM 1481 O O . ILE A 1 182 ? -4.656 -12.974 -3.137 1.00 89.81 182 ILE A O 1
ATOM 1485 N N . ILE A 1 183 ? -4.022 -12.332 -5.192 1.00 86.12 183 ILE A N 1
ATOM 1486 C CA . ILE A 1 183 ? -4.143 -10.891 -4.936 1.00 86.12 183 ILE A CA 1
ATOM 1487 C C . ILE A 1 183 ? -5.585 -10.537 -4.558 1.00 86.12 183 ILE A C 1
ATOM 1489 O O . ILE A 1 183 ? -5.797 -9.874 -3.548 1.00 86.12 183 ILE A O 1
ATOM 1493 N N . LEU A 1 184 ? -6.580 -11.026 -5.306 1.00 88.94 184 LEU A N 1
ATOM 1494 C CA . LEU A 1 184 ? -7.996 -10.840 -4.973 1.00 88.94 184 LEU A CA 1
ATOM 1495 C C . LEU A 1 184 ? -8.351 -11.460 -3.619 1.00 88.94 184 LEU A C 1
ATOM 1497 O O . LEU A 1 184 ? -9.073 -10.841 -2.846 1.00 88.94 184 LEU A O 1
ATOM 1501 N N . GLY A 1 185 ? -7.822 -12.646 -3.309 1.00 89.88 185 GLY A N 1
ATOM 1502 C CA . GLY A 1 185 ? -8.016 -13.294 -2.012 1.00 89.88 185 GLY A CA 1
ATOM 1503 C C . GLY A 1 185 ? -7.423 -12.492 -0.851 1.00 89.88 185 GLY A C 1
ATOM 1504 O O . GLY A 1 185 ? -8.081 -12.326 0.172 1.00 89.88 185 GLY A O 1
ATOM 1505 N N . VAL A 1 186 ? -6.216 -11.946 -1.018 1.00 89.06 186 VAL A N 1
ATOM 1506 C CA . VAL A 1 186 ? -5.563 -11.082 -0.022 1.00 89.06 186 VAL A CA 1
ATOM 1507 C C . VAL A 1 186 ? -6.343 -9.781 0.156 1.00 89.06 186 VAL A C 1
ATOM 1509 O O . VAL A 1 186 ? -6.612 -9.402 1.289 1.00 89.06 186 VAL A O 1
ATOM 1512 N N . VAL A 1 187 ? -6.764 -9.128 -0.932 1.00 89.38 187 VAL A N 1
ATOM 1513 C CA . VAL A 1 187 ? -7.583 -7.906 -0.864 1.00 89.38 187 VAL A CA 1
ATOM 1514 C C . VAL A 1 187 ? -8.926 -8.180 -0.189 1.00 89.38 187 VAL A C 1
ATOM 1516 O O . VAL A 1 187 ? -9.338 -7.407 0.664 1.00 89.38 187 VAL A O 1
ATOM 1519 N N . LEU A 1 188 ? -9.591 -9.294 -0.507 1.00 91.06 188 LEU A N 1
ATOM 1520 C CA . LEU A 1 188 ? -10.844 -9.683 0.141 1.00 91.06 188 LEU A CA 1
ATOM 1521 C C . LEU A 1 188 ? -10.640 -9.928 1.640 1.00 91.06 188 LEU A C 1
ATOM 1523 O O . LEU A 1 188 ? -11.431 -9.454 2.447 1.00 91.06 188 LEU A O 1
ATOM 1527 N N . ALA A 1 189 ? -9.587 -10.653 2.021 1.00 88.38 189 ALA A N 1
ATOM 1528 C CA . ALA A 1 189 ? -9.278 -10.920 3.423 1.00 88.38 189 ALA A CA 1
ATOM 1529 C C . ALA A 1 189 ? -8.967 -9.629 4.193 1.00 88.38 189 ALA A C 1
ATOM 1531 O O . ALA A 1 189 ? -9.434 -9.466 5.318 1.00 88.38 189 ALA A O 1
ATOM 1532 N N . LEU A 1 190 ? -8.229 -8.700 3.576 1.00 84.62 190 LEU A N 1
ATOM 1533 C CA . LEU A 1 190 ? -7.958 -7.377 4.137 1.00 84.62 190 LEU A CA 1
ATOM 1534 C C . LEU A 1 190 ? -9.241 -6.556 4.281 1.00 84.62 190 LEU A C 1
ATOM 1536 O O . LEU A 1 190 ? -9.490 -6.037 5.362 1.00 84.62 190 LEU A O 1
ATOM 1540 N N . ALA A 1 191 ? -10.094 -6.517 3.257 1.00 88.06 191 ALA A N 1
ATOM 1541 C CA . ALA A 1 191 ? -11.378 -5.827 3.317 1.00 88.06 191 ALA A CA 1
ATOM 1542 C C . ALA A 1 191 ? -12.288 -6.412 4.411 1.00 88.06 191 ALA A C 1
ATOM 1544 O O . ALA A 1 191 ? -12.903 -5.668 5.165 1.00 88.06 191 ALA A O 1
ATOM 1545 N N . VAL A 1 192 ? -12.351 -7.741 4.550 1.00 87.25 192 VAL A N 1
ATOM 1546 C CA . VAL A 1 192 ? -13.112 -8.403 5.626 1.00 87.25 192 VAL A CA 1
ATOM 1547 C C . VAL A 1 192 ? -12.533 -8.061 6.997 1.00 87.25 192 VAL A C 1
ATOM 1549 O O . VAL A 1 192 ? -13.298 -7.800 7.920 1.00 87.25 192 VAL A O 1
ATOM 1552 N N . ALA A 1 193 ? -11.207 -8.032 7.139 1.00 81.31 193 ALA A N 1
ATOM 1553 C CA . ALA A 1 193 ? -10.561 -7.624 8.38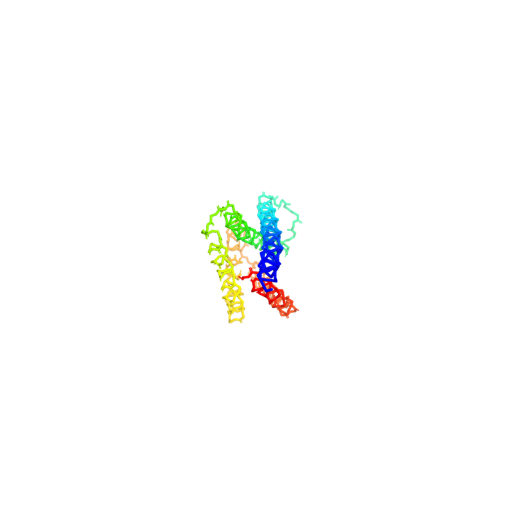1 1.00 81.31 193 ALA A CA 1
ATOM 1554 C C . ALA A 1 193 ? -10.858 -6.155 8.719 1.00 81.31 193 ALA A C 1
ATOM 1556 O O . ALA A 1 193 ? -11.158 -5.857 9.868 1.00 81.31 193 ALA A O 1
ATOM 1557 N N . GLU A 1 194 ? -10.836 -5.252 7.737 1.00 82.31 194 GLU A N 1
ATOM 1558 C CA . GLU A 1 194 ? -11.200 -3.839 7.907 1.00 82.31 194 GLU A CA 1
ATOM 1559 C C . GLU A 1 194 ? -12.675 -3.670 8.292 1.00 82.31 194 GLU A C 1
ATOM 1561 O O . GLU A 1 194 ? -12.971 -2.905 9.205 1.00 82.31 194 GLU A O 1
ATOM 1566 N N . ILE A 1 195 ? -13.585 -4.424 7.663 1.00 84.38 195 ILE A N 1
ATOM 1567 C CA . ILE A 1 195 ? -15.024 -4.420 7.981 1.00 84.38 195 ILE A CA 1
ATOM 1568 C C . ILE A 1 195 ? -15.288 -4.979 9.382 1.00 84.38 195 ILE A C 1
ATOM 1570 O O . ILE A 1 195 ? -16.138 -4.456 10.091 1.00 84.38 195 ILE A O 1
ATOM 1574 N N . LEU A 1 196 ? -14.576 -6.030 9.797 1.00 79.62 196 LEU A N 1
ATOM 1575 C CA . LEU A 1 196 ? -14.696 -6.598 11.145 1.00 79.62 196 LEU A CA 1
ATOM 1576 C C . LEU A 1 196 ? -14.180 -5.634 12.227 1.00 79.62 196 LEU A C 1
ATOM 1578 O O . LEU A 1 196 ? -14.558 -5.746 13.390 1.00 79.62 196 LEU A O 1
ATOM 1582 N N . ASN A 1 197 ? -13.290 -4.724 11.838 1.00 71.06 197 ASN A N 1
ATOM 1583 C CA . ASN A 1 197 ? -12.601 -3.783 12.711 1.00 71.06 197 ASN A CA 1
ATOM 1584 C C . ASN A 1 197 ? -13.236 -2.373 12.705 1.00 71.06 197 ASN A C 1
ATOM 1586 O O . ASN A 1 197 ? -12.750 -1.493 13.424 1.00 71.06 197 ASN A O 1
ATOM 1590 N N . MET A 1 198 ? -14.277 -2.168 11.883 1.00 71.56 198 MET A N 1
ATOM 1591 C CA . MET A 1 198 ? -15.158 -0.990 11.818 1.00 71.56 198 MET A CA 1
ATOM 1592 C C . MET A 1 198 ? -16.282 -1.075 12.849 1.00 71.56 198 MET A C 1
ATOM 1594 O O . MET A 1 198 ? -16.568 -0.018 13.457 1.00 71.56 198 MET A O 1
#

Foldseek 3Di:
DVVVVVVVVVVVVVVVVVVVVVVVVVVVVLLVVLLVVLVVLLVVLVVLLVVLVCLVPPPPPDPDPPLVPLVSPLSSVVSNVVSVVSNVLSVLSNVLSPDPDPVSVVSLLVNLVVVLVCLVVVLCCCVPVVVVVLVVSVVVSVVVVVVVCVPDDDDPVVVVSVVSSVVVSVVCVVVCVVCVVVVVVVSVVVSVVSVVVD

Sequence (198 aa):
MRFEWYFIDTTKEERRAESDMASECCLSVTKYFLFLFNLIFFLLGLFLLGFGLWIRYSETGFLISAHLYLPLSLFSYLLVISGSVTLLLGFFGSIGALKEVKCMLATYFILLTVLLAAQIIGTVLLFTQRSVFENSVDDHVVELIKSYEKNNTSHFQESIEILQRTNCKQMIKNWLDAHIMIILGVVLALAVAEILNM

InterPro domains:
  IPR000301 Tetraspanin, animals [PIRSF002419] (21-198)
  IPR018499 Tetraspanin/Peripherin [PF00335] (31-164)
  IPR018499 Tetraspanin/Peripherin [PTHR19282] (31-192)

pLDDT: mean 72.86, std 13.46, range [41.75, 94.94]